Protein 2GFF (pdb70)

Nearest PDB structures (foldseek):
  2gff-assembly1_A  TM=1.006E+00  e=1.102E-17  Yersinia pestis
  2omo-assembly4_E  TM=9.645E-01  e=1.539E-11  Nitrosomonas europaea
  4hl9-assembly4_H  TM=9.334E-01  e=6.175E-08  Rhodospirillum rubrum ATCC 11170
  1x7v-assembly3_C  TM=9.187E-01  e=1.253E-07  Pseudomonas aeruginosa
  3mcs-assembly1_A  TM=9.290E-01  e=2.746E-06  Fusobacterium nucleatum subsp. nucleatum ATCC 25586

Structure (mmCIF, N/CA/C/O backbone):
data_2GFF
#
_entry.id   2GFF
#
_cel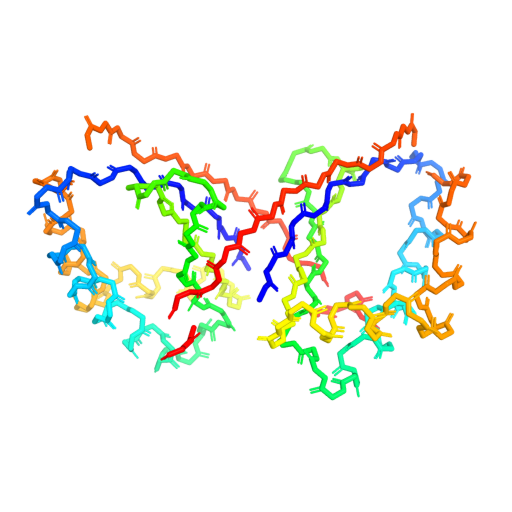l.length_a   56.174
_cell.length_b   56.174
_cell.length_c   119.397
_cell.angle_alpha   90.00
_cell.angle_beta   90.00
_cell.angle_gamma   90.00
#
_symmetry.space_group_name_H-M   'P 41 21 2'
#
loop_
_entity.id
_entity.type
_entity.pdbx_description
1 polymer 'LsrG Protein'
2 non-polymer 'CHLORIDE ION'
3 water water
#
loop_
_atom_site.group_PDB
_atom_site.id
_atom_site.type_symbol
_atom_site.label_atom_id
_atom_site.label_alt_id
_atom_site.label_comp_id
_atom_site.label_asym_id
_atom_site.label_entity_id
_atom_site.label_seq_id
_atom_site.pdbx_PDB_ins_code
_atom_site.Cartn_x
_atom_site.Cartn_y
_atom_site.Cartn_z
_atom_site.occupancy
_atom_site.B_iso_or_equiv
_atom_site.auth_seq_id
_atom_site.auth_comp_id
_atom_site.auth_asym_id
_atom_site.auth_atom_id
_atom_site.pdbx_PDB_model_num
ATOM 9 N N . HIS A 1 2 ? 26.700 -11.066 44.052 1.00 26.86 2 HIS A N 1
ATOM 10 C CA . HIS A 1 2 ? 27.443 -11.161 45.306 1.00 26.12 2 HIS A CA 1
ATOM 11 C C . HIS A 1 2 ? 28.254 -9.885 45.450 1.00 24.54 2 HIS A C 1
ATOM 12 O O . HIS A 1 2 ? 29.036 -9.560 44.559 1.00 23.73 2 HIS A O 1
ATOM 19 N N . VAL A 1 3 ? 28.100 -9.170 46.555 1.00 22.06 3 VAL A N 1
ATOM 20 C CA . VAL A 1 3 ? 28.782 -7.899 46.686 1.00 22.61 3 VAL A CA 1
ATOM 21 C C . VAL A 1 3 ? 29.610 -7.944 47.929 1.00 23.45 3 VAL A C 1
ATOM 22 O O . VAL A 1 3 ? 29.176 -8.520 48.931 1.00 22.78 3 VAL A O 1
ATOM 26 N N . THR A 1 4 ? 30.772 -7.303 47.891 1.00 22.35 4 THR A N 1
ATOM 27 C CA . THR A 1 4 ? 31.560 -7.190 49.093 1.00 24.67 4 THR A CA 1
ATOM 28 C C . THR A 1 4 ? 32.082 -5.775 49.188 1.00 24.25 4 THR A C 1
ATOM 29 O O . THR A 1 4 ? 32.333 -5.134 48.136 1.00 23.76 4 THR A O 1
ATOM 33 N N . LEU A 1 5 ? 32.196 -5.277 50.422 1.00 23.61 5 LEU A N 1
ATOM 34 C CA . LEU A 1 5 ? 32.812 -3.979 50.687 1.00 24.05 5 LEU A CA 1
ATOM 35 C C . LEU A 1 5 ? 33.970 -4.310 51.599 1.00 24.58 5 LEU A C 1
ATOM 36 O O . LEU A 1 5 ? 33.797 -4.825 52.723 1.00 25.09 5 LEU A O 1
ATOM 41 N N . VAL A 1 6 ? 35.165 -3.998 51.135 1.00 24.14 6 VAL A N 1
ATOM 42 C CA . VAL A 1 6 ? 36.343 -4.353 51.888 1.00 24.20 6 VAL A CA 1
ATOM 43 C C . VAL A 1 6 ? 37.012 -3.061 52.309 1.00 22.85 6 VAL A C 1
ATOM 44 O O . VAL A 1 6 ? 37.238 -2.175 51.475 1.00 21.89 6 VAL A O 1
ATOM 48 N N . GLU A 1 7 ? 37.282 -2.955 53.596 1.00 21.95 7 GLU A N 1
ATOM 49 C CA . GLU A 1 7 ? 37.992 -1.810 54.142 1.00 23.44 7 GLU A CA 1
ATOM 50 C C . GLU A 1 7 ? 39.460 -2.142 54.264 1.00 23.28 7 GLU A C 1
ATOM 51 O O . GLU A 1 7 ? 39.854 -3.181 54.861 1.00 22.46 7 GLU A O 1
ATOM 57 N N . ILE A 1 8 ? 40.307 -1.206 53.781 1.00 22.59 8 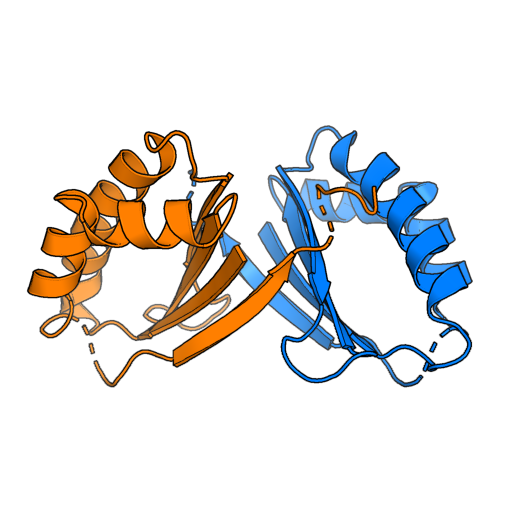ILE A N 1
ATOM 58 C CA . ILE A 1 8 ? 41.735 -1.382 53.785 1.00 23.26 8 ILE A CA 1
ATOM 59 C C . ILE A 1 8 ? 42.353 -0.132 54.407 1.00 23.89 8 ILE A C 1
ATOM 60 O O . ILE A 1 8 ? 42.011 0.973 54.035 1.00 23.77 8 ILE A O 1
ATOM 65 N N . ASN A 1 9 ? 43.202 -0.345 55.390 1.00 22.96 9 ASN A N 1
ATOM 66 C CA . ASN A 1 9 ? 43.895 0.785 56.029 1.00 24.95 9 ASN A CA 1
ATOM 67 C C . ASN A 1 9 ? 45.344 0.772 55.620 1.00 23.78 9 ASN A C 1
ATOM 68 O O . ASN A 1 9 ? 46.040 -0.239 55.801 1.00 23.30 9 ASN A O 1
ATOM 73 N N . VAL A 1 10 ? 45.819 1.905 55.079 1.00 23.21 10 VAL A N 1
ATOM 74 C CA . VAL A 1 10 ? 47.074 1.927 54.365 1.00 21.24 10 VAL A CA 1
ATOM 75 C C . VAL A 1 10 ? 48.083 2.821 55.109 1.00 21.53 10 VAL A C 1
ATOM 76 O O . VAL A 1 10 ? 47.708 3.841 55.704 1.00 22.30 10 VAL A O 1
ATOM 80 N N . LYS A 1 11 ? 49.329 2.388 55.096 1.00 21.77 11 LYS A N 1
ATOM 81 C CA . LYS A 1 11 ? 50.437 3.174 55.674 1.00 23.38 11 LYS A CA 1
ATOM 82 C C . LYS A 1 11 ? 50.546 4.514 54.967 1.00 23.30 11 LYS A C 1
ATOM 83 O O . LYS A 1 11 ? 50.564 4.554 53.731 1.00 22.55 11 LYS A O 1
ATOM 89 N N . GLU A 1 12 ? 50.630 5.619 55.730 1.00 23.67 12 GLU A N 1
ATOM 90 C CA . GLU A 1 12 ? 50.563 6.956 55.090 1.00 26.27 12 GLU A CA 1
ATOM 91 C C . GLU A 1 12 ? 51.640 7.125 54.012 1.00 25.65 12 GLU A C 1
ATOM 92 O O . GLU A 1 12 ? 51.404 7.745 52.971 1.00 27.47 12 GLU A O 1
ATOM 98 N N . ASP A 1 13 ? 52.798 6.515 54.222 1.00 24.26 13 ASP A N 1
ATOM 99 C CA . ASP A 1 13 ? 53.906 6.701 53.303 1.00 24.11 13 ASP A CA 1
ATOM 100 C C . ASP A 1 13 ? 53.910 5.757 52.130 1.00 23.27 13 ASP A C 1
ATOM 101 O O . ASP A 1 13 ? 54.817 5.820 51.305 1.00 23.65 13 ASP A O 1
ATOM 106 N N . LYS A 1 14 ? 52.833 4.973 52.013 1.00 22.60 14 LYS A N 1
ATOM 107 C CA . LYS A 1 14 ? 52.689 3.938 50.988 1.00 22.81 14 LYS A CA 1
ATOM 108 C C . LYS A 1 14 ? 51.468 4.155 50.113 1.00 21.69 14 LYS A C 1
ATOM 109 O O . LYS A 1 14 ? 51.171 3.337 49.282 1.00 22.34 14 LYS A O 1
ATOM 115 N N . VAL A 1 15 ? 50.772 5.284 50.274 1.00 21.28 15 VAL A N 1
ATOM 116 C CA . VAL A 1 15 ? 49.555 5.512 49.531 1.00 21.90 15 VAL A CA 1
ATOM 117 C C . VAL A 1 15 ? 49.803 5.462 48.028 1.00 21.55 15 VAL A C 1
ATOM 118 O O . VAL A 1 15 ? 48.991 4.914 47.295 1.00 22.44 15 VAL A O 1
ATOM 122 N N . ASP A 1 16 ? 50.873 6.078 47.552 1.00 21.81 16 ASP A N 1
ATOM 123 C CA . ASP A 1 16 ? 51.190 6.042 46.123 1.00 24.11 16 ASP A CA 1
ATOM 124 C C . ASP A 1 16 ? 51.285 4.625 45.572 1.00 24.55 16 ASP A C 1
ATOM 125 O O . ASP A 1 16 ? 50.718 4.314 44.520 1.00 24.64 16 ASP A O 1
ATOM 130 N N . GLN A 1 17 ? 51.936 3.740 46.320 1.00 24.93 17 GLN A N 1
ATOM 131 C CA . GLN A 1 17 ? 52.066 2.347 45.903 1.00 25.78 17 GLN A CA 1
ATOM 132 C C . GLN A 1 17 ? 50.728 1.609 45.961 1.00 24.73 17 GLN A C 1
ATOM 133 O O . GLN A 1 17 ? 50.417 0.781 45.087 1.00 24.01 17 GLN A O 1
ATOM 139 N N . PHE A 1 18 ? 49.924 1.933 46.978 1.00 22.12 18 PHE A N 1
ATOM 140 C CA . PHE A 1 18 ? 48.603 1.367 47.150 1.00 22.90 18 PHE A CA 1
ATOM 141 C C . PHE A 1 18 ? 47.760 1.708 45.926 1.00 23.50 18 PHE A C 1
ATOM 142 O O . PHE A 1 18 ? 47.017 0.855 45.395 1.00 23.19 18 PHE A O 1
ATOM 150 N N . ILE A 1 19 ? 47.849 2.964 45.490 1.00 24.74 19 ILE A N 1
ATOM 151 C CA . ILE A 1 19 ? 47.032 3.401 44.360 1.00 24.81 19 ILE A CA 1
ATOM 152 C C . ILE A 1 19 ? 47.447 2.651 43.075 1.00 25.99 19 ILE A C 1
ATOM 153 O O . ILE A 1 19 ? 46.568 2.154 42.315 1.00 26.19 19 ILE A O 1
ATOM 158 N N . GLU A 1 20 ? 48.749 2.517 42.876 1.00 27.60 20 GLU A N 1
ATOM 159 C CA . GLU A 1 20 ? 49.291 1.704 41.756 1.00 28.64 20 GLU A CA 1
ATOM 160 C C . GLU A 1 20 ? 48.787 0.256 41.761 1.00 28.20 20 GLU A C 1
ATOM 161 O O . GLU A 1 20 ? 48.362 -0.264 40.724 1.00 26.83 20 GLU A O 1
ATOM 167 N N . VAL A 1 21 ? 48.849 -0.385 42.927 1.00 26.94 21 VAL A N 1
ATOM 168 C CA . VAL A 1 21 ? 48.378 -1.770 43.109 1.00 27.96 21 VAL A CA 1
ATOM 169 C C . VAL A 1 21 ? 46.921 -1.875 42.770 1.00 27.32 21 VAL A C 1
ATOM 170 O O . VAL A 1 21 ? 46.520 -2.775 42.012 1.00 26.90 21 VAL A O 1
ATOM 174 N N . PHE A 1 22 ? 46.108 -0.963 43.300 1.00 25.71 22 PHE A N 1
ATOM 175 C CA . PHE A 1 22 ? 44.693 -1.052 42.995 1.00 26.16 22 PHE A CA 1
ATOM 176 C C . PHE A 1 22 ? 44.294 -0.607 41.583 1.00 26.17 22 PHE A C 1
ATOM 177 O O . PHE A 1 22 ? 43.333 -1.117 41.024 1.00 24.60 22 PHE A O 1
ATOM 185 N N . ARG A 1 23 ? 45.086 0.268 40.960 1.00 25.93 23 ARG A N 1
ATOM 186 C CA . ARG A 1 23 ? 44.867 0.545 39.532 1.00 25.70 23 ARG A CA 1
ATOM 187 C C . ARG A 1 23 ? 44.991 -0.748 38.721 1.00 25.98 23 ARG A C 1
ATOM 188 O O . ARG A 1 23 ? 44.188 -1.016 37.843 1.00 24.57 23 ARG A O 1
ATOM 196 N N . ALA A 1 24 ? 45.991 -1.569 39.050 1.00 25.40 24 ALA A N 1
ATOM 197 C CA . ALA A 1 24 ? 46.216 -2.795 38.295 1.00 24.79 24 ALA A CA 1
ATOM 198 C C . ALA A 1 24 ? 45.086 -3.793 38.613 1.00 24.78 24 ALA A C 1
ATOM 199 O O . ALA A 1 24 ? 44.567 -4.461 37.704 1.00 24.90 24 ALA A O 1
ATOM 201 N N . ASN A 1 25 ? 44.709 -3.901 39.903 1.00 23.96 25 ASN A N 1
ATOM 202 C CA . ASN A 1 25 ? 43.613 -4.788 40.254 1.00 24.10 25 ASN A CA 1
ATOM 203 C C . ASN A 1 25 ? 42.279 -4.339 39.625 1.00 23.51 25 ASN A C 1
ATOM 204 O O . ASN A 1 25 ? 41.524 -5.182 39.109 1.00 24.71 25 ASN A O 1
ATOM 209 N N . HIS A 1 26 ? 41.982 -3.056 39.692 1.00 22.99 26 HIS A N 1
ATOM 210 C CA . HIS A 1 26 ? 40.739 -2.539 39.129 1.00 23.85 26 HIS A CA 1
ATOM 211 C C . HIS A 1 26 ? 40.677 -2.847 37.638 1.00 24.62 26 HIS A C 1
ATOM 212 O O . HIS A 1 26 ? 39.663 -3.359 37.140 1.00 24.42 26 HIS A O 1
ATOM 219 N N . LEU A 1 27 ? 41.771 -2.542 36.934 1.00 25.40 27 LEU A N 1
ATOM 220 C CA . LEU A 1 27 ? 41.840 -2.756 35.471 1.00 27.40 27 LEU A CA 1
ATOM 221 C C . LEU A 1 27 ? 41.609 -4.214 35.104 1.00 26.99 27 LEU A C 1
ATOM 222 O O . LEU A 1 27 ? 40.756 -4.528 34.254 1.00 27.30 27 LEU A O 1
ATOM 227 N N . GLY A 1 28 ? 42.330 -5.116 35.776 1.00 24.64 28 GLY A N 1
ATOM 228 C CA . GLY A 1 28 ? 42.117 -6.526 35.559 1.00 25.14 28 GLY A CA 1
ATOM 229 C C . GLY A 1 28 ? 40.723 -7.016 35.887 1.00 23.44 28 GLY A C 1
ATOM 230 O O . GLY A 1 28 ? 40.159 -7.854 35.174 1.00 24.10 28 GLY A O 1
ATOM 231 N N . SER A 1 29 ? 40.186 -6.528 36.991 1.00 22.80 29 SER A N 1
ATOM 232 C CA . SER A 1 29 ? 38.900 -7.032 37.534 1.00 22.80 29 SER A CA 1
ATOM 233 C C . SER A 1 29 ? 37.689 -6.591 36.721 1.00 23.18 29 SER A C 1
ATOM 234 O O . SER A 1 29 ? 36.773 -7.410 36.500 1.00 23.01 29 SER A O 1
ATOM 237 N N . ILE A 1 30 ? 37.662 -5.341 36.298 1.00 22.73 30 ILE A N 1
ATOM 238 C CA . ILE A 1 30 ? 36.566 -4.884 35.418 1.00 25.38 30 ILE A CA 1
ATOM 239 C C . ILE A 1 30 ? 36.547 -5.611 34.072 1.00 25.44 30 ILE A C 1
ATOM 240 O O . ILE A 1 30 ? 35.490 -5.643 33.421 1.00 26.24 30 ILE A O 1
ATOM 245 N N . ARG A 1 31 ? 37.658 -6.226 33.682 1.00 25.36 31 ARG A N 1
ATOM 246 C CA . ARG A 1 31 ? 37.698 -7.046 32.445 1.00 27.64 31 ARG A CA 1
ATOM 247 C C . ARG A 1 31 ? 37.208 -8.484 32.567 1.00 27.25 31 ARG A C 1
ATOM 248 O O . ARG A 1 31 ? 37.112 -9.205 31.548 1.00 28.90 31 ARG A O 1
ATOM 256 N N . GLU A 1 32 ? 36.954 -8.933 33.794 1.00 26.11 32 GLU A N 1
ATOM 257 C CA . GLU A 1 32 ? 36.535 -10.319 34.060 1.00 25.18 32 GLU A CA 1
ATOM 258 C C . GLU A 1 32 ? 35.107 -10.523 33.633 1.00 24.01 32 GLU A C 1
ATOM 259 O O . GLU A 1 32 ? 34.254 -9.628 33.834 1.00 23.05 32 GLU A O 1
ATOM 265 N N . ALA A 1 33 ? 34.833 -11.685 33.019 1.00 24.31 33 ALA A N 1
ATOM 266 C CA . ALA A 1 33 ? 33.468 -11.993 32.586 1.00 22.94 33 ALA A CA 1
ATOM 267 C C . ALA A 1 33 ? 32.414 -11.864 33.693 1.00 23.49 33 ALA A C 1
ATOM 268 O O . ALA A 1 33 ? 31.305 -11.393 33.438 1.00 22.79 33 ALA A O 1
ATOM 270 N N . GLY A 1 34 ? 32.765 -12.278 34.905 1.00 23.20 34 GLY A N 1
ATOM 271 C CA . GLY A 1 34 ? 31.752 -12.282 35.977 1.00 24.18 34 GLY A CA 1
ATOM 272 C C . GLY A 1 34 ? 31.779 -11.048 36.861 1.00 24.10 34 GLY A C 1
ATOM 273 O O . GLY A 1 34 ? 31.092 -11.023 37.889 1.00 25.92 34 GLY A O 1
ATOM 274 N N . ASN A 1 35 ? 32.584 -10.037 36.530 1.00 22.71 35 ASN A N 1
ATOM 275 C CA . ASN A 1 35 ? 32.617 -8.843 37.350 1.00 21.26 35 ASN A CA 1
ATOM 276 C C . ASN A 1 35 ? 31.486 -7.909 36.941 1.00 22.42 35 ASN A C 1
ATOM 277 O O . ASN A 1 35 ? 31.233 -7.679 35.740 1.00 23.44 35 ASN A O 1
ATOM 282 N N . LEU A 1 36 ? 30.862 -7.290 37.935 1.00 20.73 36 LEU A N 1
ATOM 283 C CA . LEU A 1 36 ? 29.806 -6.314 37.664 1.00 23.34 36 LEU A CA 1
ATOM 284 C C . LEU A 1 36 ? 30.183 -4.913 38.137 1.00 24.10 36 LEU A C 1
ATOM 285 O O . LEU A 1 36 ? 29.787 -3.923 37.529 1.00 25.08 36 LEU A O 1
ATOM 290 N N . ARG A 1 37 ? 30.963 -4.838 39.226 1.00 24.64 37 ARG A N 1
ATOM 291 C CA . ARG A 1 37 ? 31.416 -3.559 39.793 1.00 25.32 37 ARG A CA 1
ATOM 292 C C . ARG A 1 37 ? 32.768 -3.759 40.397 1.00 22.18 37 ARG A C 1
ATOM 293 O O . ARG A 1 37 ? 33.064 -4.824 40.977 1.00 23.06 37 ARG A O 1
ATOM 301 N N . PHE A 1 38 ? 33.622 -2.733 40.292 1.00 21.77 38 PHE A N 1
ATOM 302 C CA . PHE A 1 38 ? 34.829 -2.733 41.086 1.00 22.65 38 PHE A CA 1
ATOM 303 C C . PHE A 1 38 ? 35.157 -1.277 41.376 1.00 23.59 38 PHE A C 1
ATOM 304 O O . PHE A 1 38 ? 35.893 -0.651 40.613 1.00 25.65 38 PHE A O 1
ATOM 312 N N . ASP A 1 39 ? 34.547 -0.699 42.424 1.00 20.78 39 ASP A N 1
ATOM 313 C CA . ASP A 1 39 ? 34.763 0.703 42.687 1.00 20.91 39 ASP A CA 1
ATOM 314 C C . ASP A 1 39 ? 35.767 0.857 43.810 1.00 21.17 39 ASP A C 1
ATOM 315 O O . ASP A 1 39 ? 35.676 0.166 44.800 1.00 21.94 39 ASP A O 1
ATOM 320 N N . VAL A 1 40 ? 36.680 1.807 43.637 1.00 19.81 40 VAL A N 1
ATOM 321 C CA . VAL A 1 40 ? 37.683 2.116 44.674 1.00 21.47 40 VAL A CA 1
ATOM 322 C C . VAL A 1 40 ? 37.282 3.445 45.304 1.00 20.92 40 VAL A C 1
ATOM 323 O O . VAL A 1 40 ? 37.079 4.414 44.610 1.00 21.01 40 VAL A O 1
ATOM 327 N N . LEU A 1 41 ? 37.129 3.460 46.640 1.00 20.58 41 LEU A N 1
ATOM 328 C CA . LEU A 1 41 ? 36.496 4.570 47.350 1.00 18.63 41 LEU A CA 1
ATOM 329 C C . LEU A 1 41 ? 37.458 4.995 48.451 1.00 19.53 41 LEU A C 1
ATOM 330 O O . LEU A 1 41 ? 38.267 4.150 48.943 1.00 19.57 41 LEU A O 1
ATOM 335 N N . ARG A 1 42 ? 37.330 6.234 48.904 1.00 20.21 42 ARG A N 1
ATOM 336 C CA . ARG A 1 42 ? 38.076 6.616 50.096 1.00 18.84 42 ARG A CA 1
ATOM 337 C C . ARG A 1 42 ? 37.094 6.933 51.204 1.00 19.82 42 ARG A C 1
ATOM 338 O O . ARG A 1 42 ? 35.994 7.476 50.951 1.00 21.09 42 ARG A O 1
ATOM 346 N N . ASP A 1 43 ? 37.514 6.653 52.442 1.00 19.94 43 ASP A N 1
ATOM 347 C CA . ASP A 1 43 ? 36.755 7.178 53.604 1.00 21.37 43 ASP A CA 1
ATOM 348 C C . ASP A 1 43 ? 36.576 8.712 53.484 1.00 23.53 43 ASP A C 1
ATOM 349 O O . ASP A 1 43 ? 37.483 9.432 53.011 1.00 23.38 43 ASP A O 1
ATOM 354 N N . GLU A 1 44 ? 35.420 9.215 53.876 1.00 24.69 44 GLU A N 1
ATOM 355 C CA . GLU A 1 44 ? 35.126 10.627 53.724 1.00 28.25 44 GLU A CA 1
ATOM 356 C C . GLU A 1 44 ? 36.072 11.511 54.549 1.00 28.20 44 GLU A C 1
ATOM 357 O O . GLU A 1 44 ? 36.414 12.622 54.116 1.00 27.85 44 GLU A O 1
ATOM 363 N N . HIS A 1 45 ? 36.568 10.969 55.675 1.00 27.15 45 HIS A N 1
ATOM 364 C CA . HIS A 1 45 ? 37.375 11.742 56.656 1.00 27.35 45 HIS A CA 1
ATOM 365 C C . HIS A 1 45 ? 38.760 11.194 56.996 1.00 27.75 45 HIS A C 1
ATOM 366 O O . HIS A 1 45 ? 39.669 11.958 57.345 1.00 30.32 45 HIS A O 1
ATOM 373 N N . ILE A 1 46 ? 38.973 9.910 56.817 1.00 24.81 46 ILE A N 1
ATOM 374 C CA . ILE A 1 46 ? 40.290 9.304 57.103 1.00 22.58 46 ILE A CA 1
ATOM 375 C C . ILE A 1 46 ? 41.097 9.144 55.797 1.00 22.43 46 ILE A C 1
ATOM 376 O O . ILE A 1 46 ? 40.753 8.351 54.948 1.00 21.59 46 ILE A O 1
ATOM 381 N N . PRO A 1 47 ? 42.163 9.913 55.609 1.00 22.58 47 PRO A N 1
ATOM 382 C CA . PRO A 1 47 ? 42.849 9.859 54.312 1.00 22.93 47 PRO A CA 1
ATOM 383 C C . PRO A 1 47 ? 43.500 8.527 53.942 1.00 23.20 47 PRO A C 1
ATOM 384 O O . PRO A 1 47 ? 43.723 8.262 52.734 1.00 25.85 47 PRO A O 1
ATOM 388 N N . THR A 1 48 ? 43.781 7.659 54.931 1.00 21.52 48 THR A N 1
ATOM 389 C CA . THR A 1 48 ? 44.457 6.414 54.649 1.00 21.85 48 THR A CA 1
ATOM 390 C C . THR A 1 48 ? 43.495 5.188 54.679 1.00 22.02 48 THR A C 1
ATOM 391 O O . THR A 1 48 ? 43.969 4.055 54.684 1.00 21.64 48 THR A O 1
ATOM 395 N N . ARG A 1 49 ? 42.187 5.444 54.736 1.00 21.06 49 ARG A N 1
ATOM 396 C CA . ARG A 1 49 ? 41.217 4.337 54.823 1.00 19.87 49 ARG A CA 1
ATOM 397 C C . ARG A 1 49 ? 40.476 4.260 53.517 1.00 21.16 49 ARG A C 1
ATOM 398 O O . ARG A 1 49 ? 39.813 5.228 53.113 1.00 20.13 49 ARG A O 1
ATOM 406 N N . PHE A 1 50 ? 40.601 3.115 52.840 1.00 20.98 50 PHE A N 1
ATOM 407 C CA . PHE A 1 50 ? 39.940 2.924 51.535 1.00 20.79 50 PHE A CA 1
ATOM 408 C C . PHE A 1 50 ? 38.951 1.800 51.600 1.00 21.02 50 PHE A C 1
ATOM 409 O O . PHE A 1 50 ? 39.042 0.921 52.479 1.00 21.96 50 PHE A O 1
ATOM 417 N N . TYR A 1 51 ? 37.994 1.837 50.696 1.00 20.83 51 TYR A N 1
ATOM 418 C CA . TYR A 1 51 ? 36.986 0.755 50.604 1.00 21.36 51 TYR A CA 1
ATOM 419 C C . TYR A 1 51 ? 36.874 0.342 49.149 1.00 22.22 51 TYR A C 1
ATOM 420 O O . TYR A 1 51 ? 36.892 1.204 48.260 1.00 22.67 51 TYR A O 1
ATOM 429 N N . ILE A 1 52 ? 36.826 -0.968 48.935 1.00 19.93 52 ILE A N 1
ATOM 430 C CA . ILE A 1 52 ? 36.661 -1.516 47.602 1.00 21.04 52 ILE A CA 1
ATOM 431 C C . ILE A 1 52 ? 35.265 -2.150 47.571 1.00 20.01 52 ILE A C 1
ATOM 432 O O . ILE A 1 52 ? 34.920 -2.987 48.427 1.00 20.30 52 ILE A O 1
ATOM 437 N N . TYR A 1 53 ? 34.434 -1.699 46.614 1.00 19.81 53 TYR A N 1
ATOM 438 C CA . TYR A 1 53 ? 33.089 -2.210 46.451 1.00 20.38 53 TYR A CA 1
ATOM 439 C C . TYR A 1 53 ? 33.152 -3.111 45.233 1.00 22.37 53 TYR A C 1
ATOM 440 O O . TYR A 1 53 ? 33.401 -2.614 44.127 1.00 21.38 53 TYR A O 1
ATOM 449 N N . GLU A 1 54 ? 33.027 -4.425 45.445 1.00 22.13 54 GLU A N 1
ATOM 450 C CA . GLU A 1 54 ? 33.204 -5.337 44.324 1.00 23.19 54 GLU A CA 1
ATOM 451 C C . GLU A 1 54 ? 31.915 -6.111 44.199 1.00 22.85 54 GLU A C 1
ATOM 452 O O . GLU A 1 54 ? 31.285 -6.447 45.211 1.00 24.85 54 GLU A O 1
ATOM 458 N N . ALA A 1 55 ? 31.468 -6.344 42.974 1.00 21.49 55 ALA A N 1
ATOM 459 C CA . ALA A 1 55 ? 30.247 -7.161 42.804 1.00 19.88 55 ALA A CA 1
ATOM 460 C C . ALA A 1 55 ? 30.501 -8.105 41.669 1.00 21.86 55 ALA A C 1
ATOM 461 O O . ALA A 1 55 ? 31.125 -7.688 40.682 1.00 20.75 55 ALA A O 1
ATOM 463 N N . TYR A 1 56 ? 30.013 -9.334 41.807 1.00 20.29 56 TYR A N 1
ATOM 464 C CA . TYR A 1 56 ? 30.221 -10.385 40.809 1.00 21.62 56 TYR A CA 1
ATOM 465 C C . TYR A 1 56 ? 28.873 -11.047 40.632 1.00 22.81 56 TYR A C 1
ATOM 466 O O . TYR A 1 56 ? 27.969 -10.881 41.450 1.00 25.72 56 TYR A O 1
ATOM 475 N N . THR A 1 57 ? 28.714 -11.708 39.498 1.00 25.89 57 THR A N 1
ATOM 476 C CA . THR A 1 57 ? 27.422 -12.303 39.159 1.00 27.22 57 THR A CA 1
ATOM 477 C C . THR A 1 57 ? 26.927 -13.264 40.220 1.00 27.23 57 THR A C 1
ATOM 478 O O . THR A 1 57 ? 25.746 -13.329 40.473 1.00 26.48 57 THR A O 1
ATOM 482 N N . ASP A 1 58 ? 27.854 -14.001 40.822 1.00 26.77 58 ASP A N 1
ATOM 483 C CA . ASP A 1 58 ? 27.531 -15.055 41.752 1.00 30.97 58 ASP A CA 1
ATOM 484 C C . ASP A 1 58 ? 28.820 -15.447 42.487 1.00 31.88 58 ASP A C 1
ATOM 485 O O . ASP A 1 58 ? 29.883 -14.886 42.210 1.00 31.62 58 ASP A O 1
ATOM 490 N N . GLU A 1 59 ? 28.728 -16.384 43.428 1.00 33.94 59 GLU A N 1
ATOM 491 C CA . GLU A 1 59 ? 29.918 -16.820 44.175 1.00 35.69 59 GLU A CA 1
ATOM 492 C C . GLU A 1 59 ? 30.925 -17.609 43.317 1.00 34.68 59 GLU A C 1
ATOM 493 O O . GLU A 1 59 ? 32.129 -17.649 43.626 1.00 36.26 59 GLU A O 1
ATOM 499 N N . ALA A 1 60 ? 30.450 -18.241 42.250 1.00 33.07 60 ALA A N 1
ATOM 500 C CA . ALA A 1 60 ? 31.351 -18.906 41.331 1.00 31.25 60 ALA A CA 1
ATOM 501 C C . ALA A 1 60 ? 32.280 -17.844 40.702 1.00 30.68 60 ALA A C 1
ATOM 502 O O . ALA A 1 60 ? 33.446 -18.107 40.525 1.00 29.80 60 ALA A O 1
ATOM 504 N N . ALA A 1 61 ? 31.754 -16.659 40.376 1.00 29.16 61 ALA A N 1
ATOM 505 C CA . ALA A 1 61 ? 32.608 -15.615 39.742 1.00 28.46 61 ALA A CA 1
ATOM 506 C C . ALA A 1 61 ? 33.585 -15.017 40.747 1.00 28.85 61 ALA A C 1
ATOM 507 O O . ALA A 1 61 ? 34.644 -14.500 40.393 1.00 28.32 61 ALA A O 1
ATOM 509 N N . VAL A 1 62 ? 33.222 -15.050 42.026 1.00 28.89 62 VAL A N 1
ATOM 510 C CA . VAL A 1 62 ? 34.089 -14.541 43.059 1.00 28.82 62 VAL A CA 1
ATOM 511 C C . VAL A 1 62 ? 35.291 -15.473 43.149 1.00 29.23 62 VAL A C 1
ATOM 512 O O . VAL A 1 62 ? 36.446 -15.034 43.222 1.00 29.71 62 VAL A O 1
ATOM 516 N N . ALA A 1 63 ? 35.005 -16.762 43.117 1.00 29.48 63 ALA A N 1
ATOM 517 C CA . ALA A 1 63 ? 36.035 -17.809 43.184 1.00 29.33 63 ALA A CA 1
ATOM 518 C C . ALA A 1 63 ? 36.951 -17.672 41.981 1.00 29.12 63 ALA A C 1
ATOM 519 O O . ALA A 1 63 ? 38.151 -17.786 42.116 1.00 28.15 63 ALA A O 1
ATOM 521 N N . ILE A 1 64 ? 36.367 -17.417 40.801 1.00 27.21 64 ILE A N 1
ATOM 522 C CA . ILE A 1 64 ? 37.175 -17.195 39.619 1.00 25.95 64 ILE A CA 1
ATOM 523 C C . ILE A 1 64 ? 38.093 -15.964 39.774 1.00 25.31 64 ILE A C 1
ATOM 524 O O . ILE A 1 64 ? 39.268 -15.987 39.408 1.00 25.72 64 ILE A O 1
ATOM 529 N N . HIS A 1 65 ? 37.538 -14.883 40.302 1.00 25.83 65 HIS A N 1
ATOM 530 C CA . HIS A 1 65 ? 38.293 -13.665 40.554 1.00 25.00 65 HIS A CA 1
ATOM 531 C C . HIS A 1 65 ? 39.524 -13.983 41.406 1.00 26.22 65 HIS A C 1
ATOM 532 O O . HIS A 1 65 ? 40.606 -13.448 41.187 1.00 25.50 65 HIS A O 1
ATOM 539 N N . LYS A 1 66 ? 39.334 -14.819 42.418 1.00 26.10 66 LYS A N 1
ATOM 540 C CA . LYS A 1 66 ? 40.404 -15.101 43.368 1.00 28.32 66 LYS A CA 1
ATOM 541 C C . LYS A 1 66 ? 41.456 -16.027 42.798 1.00 27.25 66 LYS A C 1
ATOM 542 O O . LYS A 1 66 ? 42.475 -16.289 43.470 1.00 29.69 66 LYS A O 1
ATOM 548 N N . THR A 1 67 ? 41.250 -16.471 41.559 1.00 28.53 67 THR A N 1
ATOM 549 C CA . THR A 1 67 ? 42.278 -17.280 40.823 1.00 27.34 67 THR A CA 1
ATOM 550 C C . THR A 1 67 ? 43.097 -16.455 39.859 1.00 26.70 67 THR A C 1
ATOM 551 O O . THR A 1 67 ? 44.029 -16.954 39.261 1.00 25.29 67 THR A O 1
ATOM 555 N N . THR A 1 68 ? 42.664 -15.228 39.598 1.00 25.19 68 THR A N 1
ATOM 556 C CA . THR A 1 68 ? 43.259 -14.479 38.522 1.00 25.22 68 THR A CA 1
ATOM 557 C C . THR A 1 68 ? 44.626 -13.945 38.897 1.00 25.61 68 THR A C 1
ATOM 558 O O . THR A 1 68 ? 44.904 -13.645 40.066 1.00 24.76 68 THR A O 1
ATOM 562 N N . PRO A 1 69 ? 45.519 -13.854 37.902 1.00 25.15 69 PRO A N 1
ATOM 563 C CA . PRO A 1 69 ? 46.861 -13.346 38.195 1.00 26.06 69 PRO A CA 1
ATOM 564 C C . PRO A 1 69 ? 46.835 -11.952 38.823 1.00 26.61 69 PRO A C 1
ATOM 565 O O . PRO A 1 69 ? 47.613 -11.678 39.749 1.00 27.70 69 PRO A O 1
ATOM 569 N N . HIS A 1 70 ? 45.948 -11.068 38.352 1.00 27.31 70 HIS A N 1
ATOM 570 C CA . HIS A 1 70 ? 45.919 -9.710 38.921 1.00 25.72 70 HIS A CA 1
ATOM 571 C C . HIS A 1 70 ? 45.465 -9.714 40.378 1.00 24.06 70 HIS A C 1
ATOM 572 O O . HIS A 1 70 ? 45.957 -8.939 41.182 1.00 24.39 70 HIS A O 1
ATOM 579 N N . TYR A 1 71 ? 44.524 -10.542 40.736 1.00 23.64 71 TYR A N 1
ATOM 580 C CA . TYR A 1 71 ? 44.094 -10.565 42.139 1.00 24.86 71 TYR A CA 1
ATOM 581 C C . TYR A 1 71 ? 45.210 -11.118 43.017 1.00 25.20 71 TYR A C 1
ATOM 582 O O . TYR A 1 71 ? 45.521 -10.613 44.086 1.00 25.10 71 TYR A O 1
ATOM 591 N N . LEU A 1 72 ? 45.834 -12.189 42.543 1.00 24.90 72 LEU A N 1
ATOM 592 C CA . LEU A 1 72 ? 46.862 -12.842 43.372 1.00 26.10 72 LEU A CA 1
ATOM 593 C C . LEU A 1 72 ? 48.064 -11.929 43.561 1.00 26.63 72 LEU A C 1
ATOM 594 O O . LEU A 1 72 ? 48.691 -11.899 44.638 1.00 28.04 72 LEU A O 1
ATOM 599 N N . GLN A 1 73 ? 48.403 -11.165 42.530 1.00 27.38 73 GLN A N 1
ATOM 600 C CA . GLN A 1 73 ? 49.517 -10.226 42.635 1.00 29.33 73 GLN A CA 1
ATOM 601 C C . GLN A 1 73 ? 49.181 -9.079 43.584 1.00 28.82 73 GLN A C 1
ATOM 602 O O . GLN A 1 73 ? 50.038 -8.564 44.322 1.00 29.47 73 GLN A O 1
ATOM 608 N N . CYS A 1 74 ? 47.935 -8.638 43.527 1.00 29.13 74 CYS A N 1
ATOM 609 C CA . CYS A 1 74 ? 47.492 -7.561 44.413 1.00 27.56 74 CYS A CA 1
ATOM 610 C C . CYS A 1 74 ? 47.610 -8.038 45.866 1.00 28.30 74 CYS A C 1
ATOM 611 O O . CYS A 1 74 ? 48.169 -7.345 46.712 1.00 28.02 74 CYS A O 1
ATOM 614 N N . VAL A 1 75 ? 47.114 -9.232 46.152 1.00 27.73 75 VAL A N 1
ATOM 615 C CA . VAL A 1 75 ? 47.141 -9.718 47.535 1.00 29.14 75 VAL A CA 1
ATOM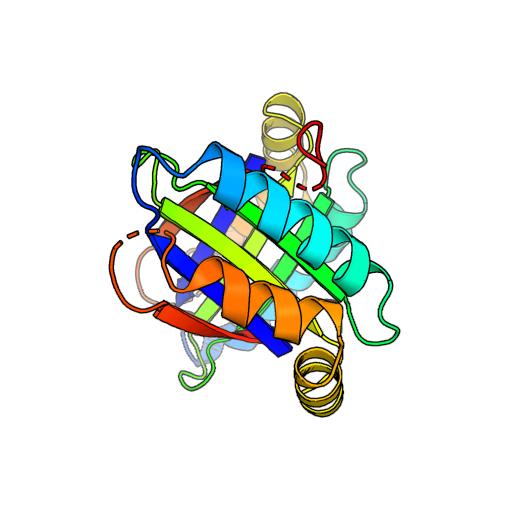 616 C C . VAL A 1 75 ? 48.585 -9.709 48.074 1.00 29.34 75 VAL A C 1
ATOM 617 O O . VAL A 1 75 ? 48.852 -9.253 49.199 1.00 28.81 75 VAL A O 1
ATOM 621 N N . GLU A 1 76 ? 49.523 -10.176 47.243 1.00 29.26 76 GLU A N 1
ATOM 622 C CA . GLU A 1 76 ? 50.938 -10.176 47.587 1.00 30.17 76 GLU A CA 1
ATOM 623 C C . GLU A 1 76 ? 51.499 -8.785 47.855 1.00 29.85 76 GLU A C 1
ATOM 624 O O . GLU A 1 76 ? 52.185 -8.579 48.861 1.00 29.07 76 GLU A O 1
ATOM 630 N N . GLN A 1 77 ? 51.238 -7.850 46.936 1.00 28.74 77 GLN A N 1
ATOM 631 C CA . GLN A 1 77 ? 51.859 -6.533 46.986 1.00 30.28 77 GLN A CA 1
ATOM 632 C C . GLN A 1 77 ? 51.193 -5.656 48.052 1.00 29.23 77 GLN A C 1
ATOM 633 O O . GLN A 1 77 ? 51.847 -4.781 48.599 1.00 29.64 77 GLN A O 1
ATOM 639 N N . LEU A 1 78 ? 49.935 -5.954 48.385 1.00 29.30 78 LEU A N 1
ATOM 640 C CA . LEU A 1 78 ? 49.169 -5.133 49.336 1.00 29.70 78 LEU A CA 1
ATOM 641 C C . LEU A 1 78 ? 49.616 -5.406 50.756 1.00 30.19 78 LEU A C 1
ATOM 642 O O . LEU A 1 78 ? 49.651 -4.497 51.574 1.00 29.30 78 LEU A O 1
ATOM 647 N N . ALA A 1 79 ? 49.928 -6.663 51.048 1.00 31.02 79 ALA A N 1
ATOM 648 C CA . ALA A 1 79 ? 50.218 -7.058 52.444 1.00 31.12 79 ALA A CA 1
ATOM 649 C C . ALA A 1 79 ? 51.081 -6.082 53.257 1.00 31.71 79 ALA A C 1
ATOM 650 O O . ALA A 1 79 ? 50.654 -5.676 54.361 1.00 32.72 79 ALA A O 1
ATOM 652 N N . PRO A 1 80 ? 52.290 -5.726 52.762 1.00 31.96 80 PRO A N 1
ATOM 653 C CA . PRO A 1 80 ? 53.138 -4.811 53.520 1.00 31.63 80 PRO A CA 1
ATOM 654 C C . PRO A 1 80 ? 52.716 -3.358 53.545 1.00 31.01 80 PRO A C 1
ATOM 655 O O . PRO A 1 80 ? 53.331 -2.563 54.257 1.00 31.84 80 PRO A O 1
ATOM 659 N N . LEU A 1 81 ? 51.732 -2.994 52.730 1.00 28.22 81 LEU A N 1
ATOM 660 C CA . LEU A 1 81 ? 51.311 -1.617 52.621 1.00 26.09 81 LEU A CA 1
ATOM 661 C C . LEU A 1 81 ? 50.297 -1.273 53.667 1.00 25.92 81 LEU A C 1
ATOM 662 O O . LEU A 1 81 ? 49.973 -0.081 53.872 1.00 27.17 81 LEU A O 1
ATOM 675 N N . THR A 1 83 ? 48.186 -1.322 57.469 1.00 26.15 83 THR A N 1
ATOM 676 C CA . THR A 1 83 ? 48.476 -1.165 58.886 1.00 27.13 83 THR A CA 1
ATOM 677 C C . THR A 1 83 ? 47.772 -2.239 59.744 1.00 28.50 83 THR A C 1
ATOM 678 O O . THR A 1 83 ? 47.959 -2.284 60.976 1.00 30.09 83 THR A O 1
ATOM 682 N N . GLY A 1 84 ? 46.987 -3.124 59.121 1.00 28.45 84 GLY A N 1
ATOM 683 C CA . GLY A 1 84 ? 46.188 -4.094 59.883 1.00 29.79 84 GLY A CA 1
ATOM 684 C C . GLY A 1 84 ? 45.443 -4.936 58.871 1.00 30.79 84 GLY A C 1
ATOM 685 O O . GLY A 1 84 ? 45.427 -4.597 57.681 1.00 30.52 84 GLY A O 1
ATOM 686 N N . PRO A 1 85 ? 44.747 -5.985 59.343 1.00 30.94 85 PRO A N 1
ATOM 687 C CA . PRO A 1 85 ? 44.018 -6.844 58.411 1.00 30.51 85 PRO A CA 1
ATOM 688 C C . PRO A 1 85 ? 42.865 -6.112 57.733 1.00 29.43 85 PRO A C 1
ATOM 689 O O . PRO A 1 85 ? 42.271 -5.188 58.324 1.00 28.08 85 PRO A O 1
ATOM 693 N N . ARG A 1 86 ? 42.535 -6.564 56.522 1.00 30.27 86 ARG A N 1
ATOM 694 C CA . ARG A 1 86 ? 41.311 -6.101 55.830 1.00 31.70 86 ARG A CA 1
ATOM 695 C C . ARG A 1 86 ? 40.031 -6.472 56.607 1.00 31.48 86 ARG A C 1
ATOM 696 O O . ARG A 1 86 ? 40.008 -7.461 57.379 1.00 30.96 86 ARG A O 1
ATOM 704 N N . LYS A 1 87 ? 39.005 -5.627 56.496 1.00 29.55 87 LYS A N 1
ATOM 705 C CA . LYS A 1 87 ? 37.702 -5.951 57.057 1.00 30.03 87 LYS A CA 1
ATOM 706 C C . LYS A 1 87 ? 36.748 -6.103 55.879 1.00 30.32 87 LYS A C 1
ATOM 707 O O . LYS A 1 87 ? 36.808 -5.321 54.942 1.00 30.47 87 LYS A O 1
ATOM 713 N N . LYS A 1 88 ? 35.863 -7.095 55.912 1.00 29.60 88 LYS A N 1
ATOM 714 C CA . LYS A 1 88 ? 35.049 -7.350 54.734 1.00 30.89 88 LYS A CA 1
ATOM 715 C C . LYS A 1 88 ? 33.633 -7.488 55.195 1.00 29.11 88 LYS A C 1
ATOM 716 O O . LYS A 1 88 ? 33.386 -8.163 56.203 1.00 29.83 88 LYS A O 1
ATOM 722 N N . THR A 1 89 ? 32.704 -6.848 54.483 1.00 26.81 89 THR A N 1
ATOM 723 C CA . THR A 1 89 ? 31.303 -7.029 54.728 1.00 26.57 89 THR A CA 1
ATOM 724 C C . THR A 1 89 ? 30.737 -7.623 53.440 1.00 25.72 89 THR A C 1
ATOM 725 O O . THR A 1 89 ? 31.023 -7.124 52.367 1.00 24.82 89 THR A O 1
ATOM 729 N N . VAL A 1 90 ? 29.879 -8.630 53.563 1.00 24.69 90 VAL A N 1
ATOM 730 C CA . VAL A 1 90 ? 29.264 -9.226 52.381 1.00 25.62 90 VAL A CA 1
ATOM 731 C C . VAL A 1 90 ? 27.804 -8.824 52.318 1.00 25.16 90 VAL A C 1
ATOM 732 O O . VAL A 1 90 ? 27.149 -8.671 53.357 1.00 24.24 90 VAL A O 1
ATOM 736 N N . PHE A 1 91 ? 27.305 -8.599 51.101 1.00 23.97 91 PHE A N 1
ATOM 737 C CA . PHE A 1 91 ? 25.907 -8.238 50.868 1.00 25.30 91 PHE A CA 1
ATOM 738 C C . PHE A 1 91 ? 25.409 -9.093 49.694 1.00 25.55 91 PHE A C 1
ATOM 739 O O . PHE A 1 91 ? 26.226 -9.601 48.882 1.00 26.23 91 PHE A O 1
ATOM 747 N N . ILE A 1 92 ? 24.097 -9.224 49.587 1.00 25.59 92 ILE A N 1
ATOM 748 C CA . ILE A 1 92 ? 23.489 -9.951 48.462 1.00 25.27 92 ILE A CA 1
ATOM 749 C C . ILE A 1 92 ? 22.769 -8.926 47.635 1.00 23.29 92 ILE A C 1
ATOM 750 O O . ILE A 1 92 ? 22.059 -8.101 48.166 1.00 23.39 92 ILE A O 1
ATOM 755 N N . GLY A 1 93 ? 22.983 -8.935 46.319 1.00 24.05 93 GLY A N 1
ATOM 756 C CA . GLY A 1 93 ? 22.319 -7.964 45.452 1.00 24.70 93 GLY A CA 1
ATOM 757 C C . GLY A 1 93 ? 20.882 -8.320 45.122 1.00 26.53 93 GLY A C 1
ATOM 758 O O . GLY A 1 93 ? 20.581 -9.488 44.883 1.00 28.45 93 GLY A O 1
ATOM 759 N N . LEU A 1 94 ? 20.003 -7.316 45.116 1.00 25.29 94 LEU A N 1
ATOM 760 C CA . LEU A 1 94 ? 18.597 -7.457 44.764 1.00 27.73 94 LEU A CA 1
ATOM 761 C C . LEU A 1 94 ? 18.287 -6.756 43.450 1.00 28.86 94 LEU A C 1
ATOM 762 O O . LEU A 1 94 ? 17.486 -7.248 42.634 1.00 29.11 94 LEU A O 1
ATOM 775 N N . PRO A 1 96 ? 20.501 -4.280 40.519 1.00 31.62 96 PRO A N 1
ATOM 776 C CA . PRO A 1 96 ? 19.844 -4.995 39.407 1.00 33.67 96 PRO A CA 1
ATOM 777 C C . PRO A 1 96 ? 19.726 -6.486 39.660 1.00 35.58 96 PRO A C 1
ATOM 778 O O . PRO A 1 96 ? 20.533 -7.080 40.380 1.00 36.83 96 PRO A O 1
ATOM 782 N N . GLY A 1 97 ? 18.678 -7.076 39.101 1.00 37.37 97 GLY A N 1
ATOM 783 C CA . GLY A 1 97 ? 18.367 -8.501 39.273 1.00 38.94 97 GLY A CA 1
ATOM 784 C C . GLY A 1 97 ? 16.892 -8.667 38.937 1.00 39.64 97 GLY A C 1
ATOM 785 O O . GLY A 1 97 ? 16.270 -7.759 38.342 1.00 40.59 97 GLY A O 1
ATOM 794 N N . HIS B 1 2 ? 30.278 10.895 43.492 1.00 29.73 2 HIS B N 1
ATOM 795 C CA . HIS B 1 2 ? 29.703 11.130 44.810 1.00 28.22 2 HIS B CA 1
ATOM 796 C C . HIS B 1 2 ? 28.994 9.820 45.201 1.00 25.48 2 HIS B C 1
ATOM 797 O O . HIS B 1 2 ? 28.087 9.394 44.494 1.00 26.35 2 HIS B O 1
ATOM 804 N N . VAL B 1 3 ? 29.448 9.149 46.257 1.00 22.81 3 VAL B N 1
ATOM 805 C CA . VAL B 1 3 ? 28.960 7.786 46.562 1.00 22.67 3 VAL B CA 1
ATOM 806 C C . VAL B 1 3 ? 28.355 7.741 47.952 1.00 21.49 3 VAL B C 1
ATOM 807 O O . VAL B 1 3 ? 28.890 8.327 48.884 1.00 21.43 3 VAL B O 1
ATOM 811 N N . THR B 1 4 ? 27.267 7.000 48.116 1.00 21.78 4 THR B N 1
ATOM 812 C CA . THR B 1 4 ? 26.676 6.873 49.472 1.00 22.57 4 THR B CA 1
ATOM 813 C C . THR B 1 4 ? 26.189 5.454 49.630 1.00 22.31 4 THR B C 1
ATOM 814 O O . THR B 1 4 ? 25.875 4.778 48.619 1.00 21.68 4 THR B O 1
ATOM 818 N N . LEU B 1 5 ? 26.182 4.990 50.879 1.00 21.30 5 LEU B N 1
ATOM 819 C CA . LEU B 1 5 ? 25.616 3.701 51.248 1.00 22.10 5 LEU B CA 1
ATOM 820 C C . LEU B 1 5 ? 24.659 3.991 52.399 1.00 23.69 5 LEU B C 1
ATOM 821 O O . LEU B 1 5 ? 25.065 4.556 53.441 1.00 23.84 5 LEU B O 1
ATOM 826 N N . VAL B 1 6 ? 23.411 3.565 52.227 1.00 23.31 6 VAL B N 1
ATOM 827 C CA . VAL B 1 6 ? 22.365 3.822 53.236 1.00 24.61 6 VAL B CA 1
ATOM 828 C C . VAL B 1 6 ? 21.819 2.506 53.732 1.00 24.74 6 VAL B C 1
ATOM 829 O O . VAL B 1 6 ? 21.516 1.624 52.929 1.00 26.12 6 VAL B O 1
ATOM 833 N N . GLU B 1 7 ? 21.742 2.342 55.064 1.00 24.70 7 GLU B N 1
ATOM 834 C CA . GLU B 1 7 ? 21.236 1.131 55.655 1.00 25.91 7 GLU B CA 1
ATOM 835 C C . GLU B 1 7 ? 19.822 1.438 56.131 1.00 26.15 7 GLU B C 1
ATOM 836 O O . GLU B 1 7 ? 19.594 2.471 56.783 1.00 25.82 7 GLU B O 1
ATOM 842 N N . ILE B 1 8 ? 18.885 0.557 55.762 1.00 26.21 8 ILE B N 1
ATOM 843 C CA . ILE B 1 8 ? 17.481 0.687 56.112 1.00 27.91 8 ILE B CA 1
ATOM 844 C C . ILE B 1 8 ? 16.970 -0.606 56.714 1.00 27.54 8 ILE B C 1
ATOM 845 O O . ILE B 1 8 ? 17.056 -1.667 56.078 1.00 27.43 8 ILE B O 1
ATOM 850 N N . ASN B 1 9 ? 16.402 -0.509 57.919 1.00 27.29 9 ASN B N 1
ATOM 851 C CA . ASN B 1 9 ? 15.686 -1.636 58.531 1.00 27.02 9 ASN B CA 1
ATOM 852 C C . ASN B 1 9 ? 14.195 -1.478 58.352 1.00 26.27 9 ASN B C 1
ATOM 853 O O . ASN B 1 9 ? 13.614 -0.447 58.761 1.00 28.39 9 ASN B O 1
ATOM 858 N N . VAL B 1 10 ? 13.588 -2.485 57.741 1.00 25.65 10 VAL B N 1
ATOM 859 C CA . VAL B 1 10 ? 12.212 -2.401 57.264 1.00 25.89 10 VAL B CA 1
ATOM 860 C C . VAL B 1 10 ? 11.330 -3.247 58.177 1.00 25.89 10 VAL B C 1
ATOM 861 O O . VAL B 1 10 ? 11.723 -4.314 58.528 1.00 24.70 10 VAL B O 1
ATOM 865 N N . LYS B 1 11 ? 10.157 -2.735 58.576 1.00 26.79 11 LYS B N 1
ATOM 866 C CA . LYS B 1 11 ? 9.178 -3.563 59.300 1.00 28.67 11 LYS B CA 1
ATOM 867 C C . LYS B 1 11 ? 8.833 -4.796 58.511 1.00 29.61 11 LYS B C 1
ATOM 868 O O . LYS B 1 11 ? 8.555 -4.709 57.323 1.00 28.82 11 LYS B O 1
ATOM 874 N N . GLU B 1 12 ? 8.796 -5.949 59.186 1.00 30.08 12 GLU B N 1
ATOM 875 C CA . GLU B 1 12 ? 8.539 -7.235 58.558 1.00 33.33 12 GLU B CA 1
ATOM 876 C C . GLU B 1 12 ? 7.382 -7.230 57.572 1.00 32.75 12 GLU B C 1
ATOM 877 O O . GLU B 1 12 ? 7.509 -7.746 56.469 1.00 34.32 12 GLU B O 1
ATOM 883 N N . ASP B 1 13 ? 6.264 -6.617 57.956 1.00 32.60 13 ASP B N 1
ATOM 884 C CA . ASP B 1 13 ? 5.108 -6.671 57.083 1.00 31.92 13 ASP B CA 1
ATOM 885 C C . ASP B 1 13 ? 5.098 -5.568 56.042 1.00 31.46 13 ASP B C 1
ATOM 886 O O . ASP B 1 13 ? 4.122 -5.439 55.285 1.00 31.38 13 ASP B O 1
ATOM 891 N N . LYS B 1 14 ? 6.161 -4.764 56.007 1.00 29.80 14 LYS B N 1
ATOM 892 C CA . LYS B 1 14 ? 6.267 -3.661 55.047 1.00 27.93 14 LYS B CA 1
ATOM 893 C C . LYS B 1 14 ? 7.339 -3.947 53.985 1.00 27.68 14 LYS B C 1
ATOM 894 O O . LYS B 1 14 ? 7.555 -3.123 53.118 1.00 27.19 14 LYS B O 1
ATOM 900 N N . VAL B 1 15 ? 8.010 -5.100 54.036 1.00 25.98 15 VAL B N 1
ATOM 901 C CA . VAL B 1 15 ? 9.051 -5.386 53.030 1.00 26.79 15 VAL B CA 1
ATOM 902 C C . VAL B 1 15 ? 8.528 -5.282 51.579 1.00 27.51 15 VAL B C 1
ATOM 903 O O . VAL B 1 15 ? 9.184 -4.697 50.707 1.00 26.68 15 VAL B O 1
ATOM 907 N N . ASP B 1 16 ? 7.368 -5.847 51.297 1.00 26.59 16 ASP B N 1
ATOM 908 C CA . ASP B 1 16 ? 6.802 -5.687 49.934 1.00 28.82 16 ASP B CA 1
ATOM 909 C C . ASP B 1 16 ? 6.629 -4.225 49.496 1.00 28.68 16 ASP B C 1
ATOM 910 O O . ASP B 1 16 ? 6.895 -3.900 48.335 1.00 28.70 16 ASP B O 1
ATOM 915 N N . GLN B 1 17 ? 6.178 -3.351 50.396 1.00 27.97 17 GLN B N 1
ATOM 916 C CA . GLN B 1 17 ? 6.005 -1.948 50.067 1.00 28.79 17 GLN B CA 1
ATOM 917 C C . GLN B 1 17 ? 7.388 -1.325 49.845 1.00 28.40 17 GLN B C 1
ATOM 918 O O . GLN B 1 17 ? 7.571 -0.498 48.924 1.00 28.12 17 GLN B O 1
ATOM 924 N N . PHE B 1 18 ? 8.358 -1.700 50.688 1.00 27.62 18 PHE B N 1
ATOM 925 C CA . PHE B 1 18 ? 9.762 -1.251 50.487 1.00 27.17 18 PHE B CA 1
ATOM 926 C C .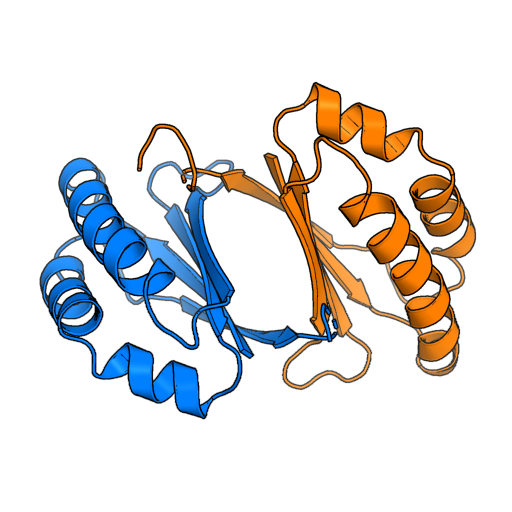 PHE B 1 18 ? 10.266 -1.657 49.092 1.00 26.78 18 PHE B C 1
ATOM 927 O O . PHE B 1 18 ? 10.864 -0.839 48.379 1.00 24.97 18 PHE B O 1
ATOM 935 N N . ILE B 1 19 ? 10.025 -2.896 48.668 1.00 25.47 19 ILE B N 1
ATOM 936 C CA . ILE B 1 19 ? 10.470 -3.292 47.335 1.00 25.96 19 ILE B CA 1
ATOM 937 C C . ILE B 1 19 ? 9.768 -2.437 46.242 1.00 26.19 19 ILE B C 1
ATOM 938 O O . ILE B 1 19 ? 10.426 -1.974 45.270 1.00 24.42 19 ILE B O 1
ATOM 943 N N . GLU B 1 20 ? 8.473 -2.179 46.433 1.0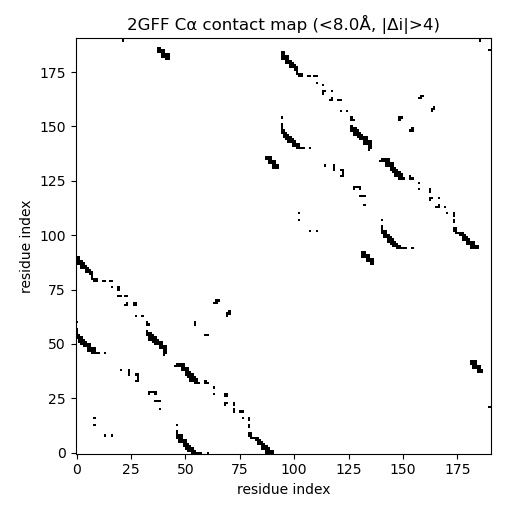0 27.24 20 GLU B N 1
ATOM 944 C CA . GLU B 1 20 ? 7.706 -1.433 45.395 1.00 29.29 20 GLU B CA 1
ATOM 945 C C . GLU B 1 20 ? 8.320 -0.030 45.269 1.00 27.85 20 GLU B C 1
ATOM 946 O O . GLU B 1 20 ? 8.570 0.474 44.152 1.00 26.54 20 GLU B O 1
ATOM 952 N N . VAL B 1 21 ? 8.572 0.586 46.420 1.00 26.48 21 VAL B N 1
ATOM 953 C CA . VAL B 1 21 ? 9.160 1.946 46.481 1.00 27.31 21 VAL B CA 1
ATOM 954 C C . VAL B 1 21 ? 10.570 2.022 45.890 1.00 26.31 21 VAL B C 1
ATOM 955 O O . VAL B 1 21 ? 10.901 2.907 45.076 1.00 24.61 21 VAL B O 1
ATOM 959 N N . PHE B 1 22 ? 11.412 1.077 46.262 1.00 23.80 22 PHE B N 1
ATOM 960 C CA . PHE B 1 22 ? 12.755 1.021 45.683 1.00 24.03 22 PHE B CA 1
ATOM 961 C C . PHE B 1 22 ? 12.866 0.561 44.269 1.00 24.43 22 PHE B C 1
ATOM 962 O O . PHE B 1 22 ? 13.766 1.011 43.527 1.00 23.91 22 PHE B O 1
ATOM 970 N N . ARG B 1 23 ? 11.934 -0.281 43.827 1.00 22.43 23 ARG B N 1
ATOM 971 C CA . ARG B 1 23 ? 11.912 -0.606 42.423 1.00 23.74 23 ARG B CA 1
ATOM 972 C C . ARG B 1 23 ? 11.679 0.654 41.573 1.00 23.48 23 ARG B C 1
ATOM 973 O O . ARG B 1 23 ? 12.361 0.867 40.576 1.00 23.75 23 ARG B O 1
ATOM 981 N N . ALA B 1 24 ? 10.714 1.495 41.983 1.00 23.56 24 ALA B N 1
ATOM 982 C CA . ALA B 1 24 ? 10.431 2.719 41.228 1.00 24.26 24 ALA B CA 1
ATOM 983 C C . ALA B 1 24 ? 11.591 3.707 41.336 1.00 24.23 24 ALA B C 1
ATOM 984 O O . ALA B 1 24 ? 11.971 4.362 40.329 1.00 22.87 24 ALA B O 1
ATOM 986 N N . ASN B 1 25 ? 12.187 3.808 42.523 1.00 23.58 25 ASN B N 1
ATOM 987 C CA . ASN B 1 25 ? 13.386 4.672 42.675 1.00 23.15 25 ASN B CA 1
ATOM 988 C C . ASN B 1 25 ? 14.548 4.157 41.837 1.00 23.39 25 ASN B C 1
ATOM 989 O O . ASN B 1 25 ? 15.239 4.943 41.118 1.00 22.81 25 ASN B O 1
ATOM 994 N N . HIS B 1 26 ? 14.794 2.847 41.905 1.00 22.80 26 HIS B N 1
ATOM 995 C CA . HIS B 1 26 ? 15.851 2.265 41.058 1.00 22.30 26 HIS B CA 1
ATOM 996 C C . HIS B 1 26 ? 15.613 2.544 39.567 1.00 24.46 26 HIS B C 1
ATOM 997 O O . HIS B 1 26 ? 16.495 3.049 38.871 1.00 23.63 26 HIS B O 1
ATOM 1004 N N . LEU B 1 27 ? 14.434 2.208 39.087 1.00 24.54 27 LEU B N 1
ATOM 1005 C CA . LEU B 1 27 ? 14.112 2.432 37.660 1.00 28.21 27 LEU B CA 1
ATOM 1006 C C . LEU B 1 27 ? 14.322 3.891 37.200 1.00 27.75 27 LEU B C 1
ATOM 1007 O O . LEU B 1 27 ? 14.938 4.143 36.144 1.00 27.33 27 LEU B O 1
ATOM 1012 N N . GLY B 1 28 ? 13.783 4.841 37.956 1.00 26.08 28 GLY B N 1
ATOM 1013 C CA . GLY B 1 28 ? 13.934 6.231 37.601 1.00 25.93 28 GLY B CA 1
ATOM 1014 C C . GLY B 1 28 ? 15.360 6.702 37.722 1.00 25.00 28 GLY B C 1
ATOM 1015 O O . GLY B 1 28 ? 15.827 7.483 36.884 1.00 24.86 28 GLY B O 1
ATOM 1016 N N . SER B 1 29 ? 16.081 6.257 38.767 1.00 23.99 29 SER B N 1
ATOM 1017 C CA . SER B 1 29 ? 17.437 6.717 38.980 1.00 23.41 29 SER B CA 1
ATOM 1018 C C . SER B 1 29 ? 18.408 6.239 37.913 1.00 23.99 29 SER B C 1
ATOM 1019 O O . SER B 1 29 ? 19.265 7.029 37.466 1.00 23.71 29 SER B O 1
ATOM 1022 N N . ILE B 1 30 ? 18.263 4.994 37.464 1.00 23.66 30 ILE B N 1
ATOM 1023 C CA . ILE B 1 30 ? 19.161 4.508 36.401 1.00 25.03 30 ILE B CA 1
ATOM 1024 C C . ILE B 1 30 ? 18.855 5.171 35.043 1.00 24.61 30 ILE B C 1
ATOM 1025 O O . ILE B 1 30 ? 19.631 5.015 34.081 1.00 25.75 30 ILE B O 1
ATOM 1030 N N . ARG B 1 31 ? 17.739 5.865 34.990 1.00 23.65 31 ARG B N 1
ATOM 1031 C CA . ARG B 1 31 ? 17.380 6.692 33.824 1.00 24.97 31 ARG B CA 1
ATOM 1032 C C . ARG B 1 31 ? 17.800 8.170 33.949 1.00 24.68 31 ARG B C 1
ATOM 1033 O O . ARG B 1 31 ? 17.516 8.984 33.067 1.00 26.60 31 ARG B O 1
ATOM 1041 N N . GLU B 1 32 ? 18.454 8.512 35.051 1.00 24.12 32 GLU B N 1
ATOM 1042 C CA . GLU B 1 32 ? 19.096 9.814 35.236 1.00 23.58 32 GLU B CA 1
ATOM 1043 C C . GLU B 1 32 ? 20.460 9.822 34.553 1.00 24.12 32 GLU B C 1
ATOM 1044 O O . GLU B 1 32 ? 21.322 8.977 34.830 1.00 22.94 32 GLU B O 1
ATOM 1050 N N . ALA B 1 33 ? 20.665 10.802 33.663 1.00 24.46 33 ALA B N 1
ATOM 1051 C CA . ALA B 1 33 ? 21.943 10.910 32.977 1.00 25.62 33 ALA B CA 1
ATOM 1052 C C . ALA B 1 33 ? 23.169 10.962 33.929 1.00 25.52 33 ALA B C 1
ATOM 1053 O O . ALA B 1 33 ? 24.243 10.428 33.606 1.00 25.78 33 ALA B O 1
ATOM 1055 N N . GLY B 1 34 ? 22.978 11.586 35.091 1.00 24.57 34 GLY B N 1
ATOM 1056 C CA . GLY B 1 34 ? 24.033 11.729 36.086 1.00 23.93 34 GLY B CA 1
ATOM 1057 C C . GLY B 1 34 ? 24.177 10.598 37.094 1.00 22.77 34 GLY B C 1
ATOM 1058 O O . GLY B 1 34 ? 25.045 10.629 37.953 1.00 23.33 34 GLY B O 1
ATOM 1059 N N . ASN B 1 35 ? 23.323 9.607 37.010 1.00 21.26 35 ASN B N 1
ATOM 1060 C CA . ASN B 1 35 ? 23.473 8.490 37.922 1.00 21.01 35 ASN B CA 1
ATOM 1061 C C . ASN B 1 35 ? 24.499 7.514 37.376 1.00 21.41 35 ASN B C 1
ATOM 1062 O O . ASN B 1 35 ? 24.497 7.161 36.173 1.00 23.63 35 ASN B O 1
ATOM 1067 N N . LEU B 1 36 ? 25.286 6.971 38.285 1.00 21.13 36 LEU B N 1
ATOM 1068 C CA . LEU B 1 36 ? 26.308 5.974 37.913 1.00 22.16 36 LEU B CA 1
ATOM 1069 C C . LEU B 1 36 ? 26.073 4.626 38.528 1.00 23.47 36 LEU B C 1
ATOM 1070 O O . LEU B 1 36 ? 26.436 3.599 37.932 1.00 23.10 36 LEU B O 1
ATOM 1075 N N . ARG B 1 37 ? 25.516 4.616 39.737 1.00 21.89 37 ARG B N 1
ATOM 1076 C CA . ARG B 1 37 ? 25.055 3.358 40.368 1.00 22.67 37 ARG B CA 1
ATOM 1077 C C . ARG B 1 37 ? 23.820 3.574 41.179 1.00 21.08 37 ARG B C 1
ATOM 1078 O O . ARG B 1 37 ? 23.636 4.620 41.772 1.00 21.87 37 ARG B O 1
ATOM 1086 N N . PHE B 1 38 ? 22.950 2.571 41.172 1.00 21.82 38 PHE B N 1
ATOM 1087 C CA . PHE B 1 38 ? 21.872 2.530 42.100 1.00 21.95 38 PHE B CA 1
ATOM 1088 C C . PHE B 1 38 ? 21.640 1.042 42.354 1.00 23.55 38 PHE B C 1
ATOM 1089 O O . PHE B 1 38 ? 20.901 0.379 41.626 1.00 24.76 38 PHE B O 1
ATOM 1097 N N . ASP B 1 39 ? 22.371 0.495 43.306 1.00 22.30 39 ASP B N 1
ATOM 1098 C CA . ASP B 1 39 ? 22.259 -0.925 43.648 1.00 21.77 39 ASP B CA 1
ATOM 1099 C C . ASP B 1 39 ? 21.490 -1.086 44.952 1.00 21.97 39 ASP B C 1
ATOM 1100 O O . ASP B 1 39 ? 21.783 -0.425 45.939 1.00 22.17 39 ASP B O 1
ATOM 1105 N N . VAL B 1 40 ? 20.535 -2.017 44.964 1.00 21.52 40 VAL B N 1
ATOM 1106 C CA . VAL B 1 40 ? 19.733 -2.225 46.142 1.00 22.28 40 VAL B CA 1
ATOM 1107 C C . VAL B 1 40 ? 20.232 -3.587 46.616 1.00 21.64 40 VAL B C 1
ATOM 1108 O O . VAL B 1 40 ? 20.245 -4.565 45.866 1.00 21.78 40 VAL B O 1
ATOM 1112 N N . LEU B 1 41 ? 20.692 -3.602 47.852 1.00 21.55 41 LEU B N 1
ATOM 1113 C CA . LEU B 1 41 ? 21.421 -4.764 48.439 1.00 21.24 41 LEU B CA 1
ATOM 1114 C C . LEU B 1 41 ? 20.624 -5.206 49.656 1.00 22.34 41 LEU B C 1
ATOM 1115 O O . LEU B 1 41 ? 19.786 -4.471 50.200 1.00 21.22 41 LEU B O 1
ATOM 1120 N N . ARG B 1 42 ? 20.929 -6.404 50.100 1.00 21.56 42 ARG B N 1
ATOM 1121 C CA . ARG B 1 42 ? 20.308 -6.899 51.313 1.00 21.01 42 ARG B CA 1
ATOM 1122 C C . ARG B 1 42 ? 21.362 -7.586 52.163 1.00 22.28 42 ARG B C 1
ATOM 1123 O O . ARG B 1 42 ? 22.333 -8.198 51.643 1.00 22.56 42 ARG B O 1
ATOM 1131 N N . ASP B 1 43 ? 21.106 -7.555 53.467 1.00 23.06 43 ASP B N 1
ATOM 1132 C CA . ASP B 1 43 ? 22.024 -8.186 54.447 1.00 25.23 43 ASP B CA 1
ATOM 1133 C C . ASP B 1 43 ? 22.174 -9.686 54.228 1.00 25.94 43 ASP B C 1
ATOM 1134 O O . ASP B 1 43 ? 21.220 -10.416 53.875 1.00 23.77 43 ASP B O 1
ATOM 1139 N N . GLU B 1 44 ? 23.389 -10.153 54.503 1.00 28.40 44 GLU B N 1
ATOM 1140 C CA . GLU B 1 44 ? 23.724 -11.532 54.307 1.00 31.09 44 GLU B CA 1
ATOM 1141 C C . GLU B 1 44 ? 22.787 -12.418 55.151 1.00 30.66 44 GLU B C 1
ATOM 1142 O O . GLU B 1 44 ? 22.316 -13.467 54.709 1.00 32.03 44 GLU B O 1
ATOM 1148 N N . HIS B 1 45 ? 22.474 -11.958 56.354 1.00 30.47 45 HIS B N 1
ATOM 1149 C CA . HIS B 1 45 ? 21.701 -12.777 57.302 1.00 30.85 45 HIS B CA 1
ATOM 1150 C C . HIS B 1 45 ? 20.375 -12.209 57.762 1.00 30.80 45 HIS B C 1
ATOM 1151 O O . HIS B 1 45 ? 19.430 -12.992 57.995 1.00 33.24 45 HIS B O 1
ATOM 1158 N N . ILE B 1 46 ? 20.305 -10.901 57.952 1.00 27.87 46 ILE B N 1
ATOM 1159 C CA . ILE B 1 46 ? 19.104 -10.276 58.549 1.00 26.79 46 ILE B CA 1
ATOM 1160 C C . ILE B 1 46 ? 18.050 -10.023 57.485 1.00 27.40 46 ILE B C 1
ATOM 1161 O O . ILE B 1 46 ? 18.281 -9.210 56.596 1.00 24.72 46 ILE B O 1
ATOM 1166 N N . PRO B 1 47 ? 16.909 -10.720 57.560 1.00 26.48 47 PRO B N 1
ATOM 1167 C CA . PRO B 1 47 ? 15.965 -10.668 56.452 1.00 26.19 47 PRO B CA 1
ATOM 1168 C C . PRO B 1 47 ? 15.418 -9.271 56.170 1.00 25.26 47 PRO B C 1
ATOM 1169 O O . PRO B 1 47 ? 15.102 -9.026 55.010 1.00 26.63 47 PRO B O 1
ATOM 1173 N N . THR B 1 48 ? 15.335 -8.372 57.166 1.00 23.60 48 THR B N 1
ATOM 1174 C CA . THR B 1 48 ? 14.670 -7.061 56.963 1.00 23.25 48 THR B CA 1
ATOM 1175 C C . THR B 1 48 ? 15.655 -5.896 56.902 1.00 23.45 48 THR B C 1
ATOM 1176 O O . THR B 1 48 ? 15.254 -4.739 56.874 1.00 21.90 48 THR B O 1
ATOM 1180 N N . ARG B 1 49 ? 16.948 -6.221 56.781 1.00 22.22 49 ARG B N 1
ATOM 1181 C CA . ARG B 1 49 ? 17.945 -5.147 56.674 1.00 22.49 49 ARG B CA 1
ATOM 1182 C C . ARG B 1 49 ? 18.454 -4.992 55.248 1.00 22.13 49 ARG B C 1
ATOM 1183 O O . ARG B 1 49 ? 19.027 -5.944 54.677 1.00 22.64 49 ARG B O 1
ATOM 1191 N N . PHE B 1 50 ? 18.251 -3.799 54.684 1.00 23.09 50 PHE B N 1
ATOM 1192 C CA . PHE B 1 50 ? 18.662 -3.492 53.303 1.00 21.32 50 PHE B CA 1
ATOM 1193 C C . PHE B 1 50 ? 19.688 -2.375 53.221 1.00 21.95 50 PHE B C 1
ATOM 1194 O O . PHE B 1 50 ? 19.866 -1.606 54.149 1.00 23.16 50 PHE B O 1
ATOM 1202 N N . TYR B 1 51 ? 20.389 -2.291 52.082 1.00 22.61 51 TYR B N 1
ATOM 1203 C CA . TYR B 1 51 ? 21.366 -1.227 51.861 1.00 21.97 51 TYR B CA 1
ATOM 1204 C C . TYR B 1 51 ? 21.175 -0.690 50.462 1.00 22.69 51 TYR B C 1
ATOM 1205 O O . TYR B 1 51 ? 20.860 -1.467 49.528 1.00 24.42 51 TYR B O 1
ATOM 1214 N N . ILE B 1 52 ? 21.393 0.616 50.288 1.00 20.02 52 ILE B N 1
ATOM 1215 C CA . ILE B 1 52 ? 21.273 1.184 48.958 1.00 19.76 52 ILE B CA 1
ATOM 1216 C C . ILE B 1 52 ? 22.599 1.860 48.668 1.00 19.28 52 ILE B C 1
ATOM 1217 O O . ILE B 1 52 ? 23.053 2.681 49.459 1.00 18.97 52 ILE B O 1
ATOM 1222 N N . TYR B 1 53 ? 23.217 1.467 47.556 1.00 20.00 53 TYR B N 1
ATOM 1223 C CA . TYR B 1 53 ? 24.520 1.992 47.177 1.00 20.31 53 TYR B CA 1
ATOM 1224 C C . TYR B 1 53 ? 24.265 2.897 45.991 1.00 21.22 53 TYR B C 1
ATOM 1225 O O . TYR B 1 53 ? 23.720 2.427 44.963 1.00 20.72 53 TYR B O 1
ATOM 1234 N N . GLU B 1 54 ? 24.575 4.205 46.130 1.00 21.20 54 GLU B N 1
ATOM 1235 C CA . GLU B 1 54 ? 24.177 5.140 45.050 1.00 23.10 54 GLU B CA 1
ATOM 1236 C C . GLU B 1 54 ? 25.394 5.959 44.700 1.00 22.10 54 GLU B C 1
ATOM 1237 O O . GLU B 1 54 ? 26.149 6.315 45.603 1.00 21.75 54 GLU B O 1
ATOM 1243 N N . ALA B 1 55 ? 25.568 6.261 43.410 1.00 21.07 55 ALA B N 1
ATOM 1244 C CA . ALA B 1 55 ? 26.717 7.065 42.997 1.00 19.89 55 ALA B CA 1
ATOM 1245 C C . ALA B 1 55 ? 26.230 8.001 41.919 1.00 21.13 55 ALA B C 1
ATOM 1246 O O . ALA B 1 55 ? 25.373 7.605 41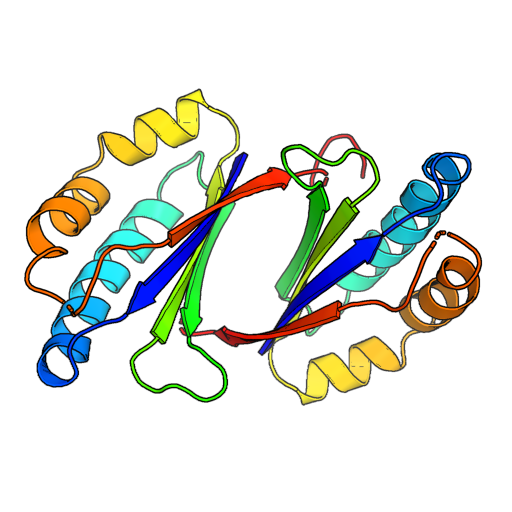.063 1.00 21.49 55 ALA B O 1
ATOM 1248 N N . TYR B 1 56 ? 26.825 9.194 41.919 1.00 20.00 56 TYR B N 1
ATOM 1249 C CA . TYR B 1 56 ? 26.414 10.239 40.970 1.00 19.86 56 TYR B CA 1
ATOM 1250 C C . TYR B 1 56 ? 27.690 10.925 40.475 1.00 20.85 56 TYR B C 1
ATOM 1251 O O . TYR B 1 56 ? 28.692 10.965 41.169 1.00 23.52 56 TYR B O 1
ATOM 1260 N N . THR B 1 57 ? 27.603 11.493 39.285 1.00 23.79 57 THR B N 1
ATOM 1261 C CA . THR B 1 57 ? 28.799 12.112 38.666 1.00 26.44 57 THR B CA 1
ATOM 1262 C C . THR B 1 57 ? 29.354 13.267 39.479 1.00 26.97 57 THR B C 1
ATOM 1263 O O . THR B 1 57 ? 30.555 13.456 39.526 1.00 28.11 57 THR B O 1
ATOM 1267 N N . ASP B 1 58 ? 28.482 14.047 40.100 1.00 27.54 58 ASP B N 1
ATOM 1268 C CA . ASP B 1 58 ? 28.919 15.191 40.892 1.00 28.70 58 ASP B CA 1
ATOM 1269 C C . ASP B 1 58 ? 27.809 15.694 41.774 1.00 27.27 58 ASP B C 1
ATOM 1270 O O . ASP B 1 58 ? 26.738 15.121 41.801 1.00 27.43 58 ASP B O 1
ATOM 1275 N N . GLU B 1 59 ? 28.057 16.769 42.507 1.00 28.91 59 GLU B N 1
ATOM 1276 C CA . GLU B 1 59 ? 27.068 17.263 43.476 1.00 29.63 59 GLU B CA 1
ATOM 1277 C C . GLU B 1 59 ? 25.808 17.817 42.786 1.00 27.39 59 GLU B C 1
ATOM 1278 O O . GLU B 1 59 ? 24.713 17.713 43.323 1.00 26.88 59 GLU B O 1
ATOM 1284 N N . ALA B 1 60 ? 25.963 18.354 41.579 1.00 24.79 60 ALA B N 1
ATOM 1285 C CA . ALA B 1 60 ? 24.788 18.853 40.827 1.00 23.99 60 ALA B CA 1
ATOM 1286 C C . ALA B 1 60 ? 23.875 17.655 40.505 1.00 22.96 60 ALA B C 1
ATOM 1287 O O . ALA B 1 60 ? 22.667 17.755 40.570 1.00 22.98 60 ALA B O 1
ATOM 1289 N N . ALA B 1 61 ? 24.486 16.518 40.141 1.00 15.00 61 ALA B N 1
ATOM 1290 C CA . ALA B 1 61 ? 23.692 15.306 39.793 1.00 15.00 61 ALA B CA 1
ATOM 1291 C C . ALA B 1 61 ? 22.973 14.756 41.020 1.00 15.00 61 ALA B C 1
ATOM 1292 O O . ALA B 1 61 ? 21.830 14.272 40.897 1.00 22.92 61 ALA B O 1
ATOM 1294 N N . VAL B 1 62 ? 23.597 14.779 42.186 1.00 24.40 62 VAL B N 1
ATOM 1295 C CA . VAL B 1 62 ? 22.925 14.385 43.458 1.00 24.22 62 VAL B CA 1
ATOM 1296 C C . VAL B 1 62 ? 21.697 15.257 43.687 1.00 25.47 62 VAL B C 1
ATOM 1297 O O . VAL B 1 62 ? 20.581 14.767 43.978 1.00 25.12 62 VAL B O 1
ATOM 1301 N N . ALA B 1 63 ? 21.886 16.562 43.500 1.00 24.72 63 ALA B N 1
ATOM 1302 C CA . ALA B 1 63 ? 20.815 17.534 43.702 1.00 24.31 63 ALA B CA 1
ATOM 1303 C C . ALA B 1 63 ? 19.674 17.300 42.727 1.00 23.28 63 ALA B C 1
ATOM 1304 O O . ALA B 1 63 ? 18.519 17.279 43.124 1.00 24.27 63 ALA B O 1
ATOM 1306 N N . ILE B 1 64 ? 19.988 17.054 41.444 1.00 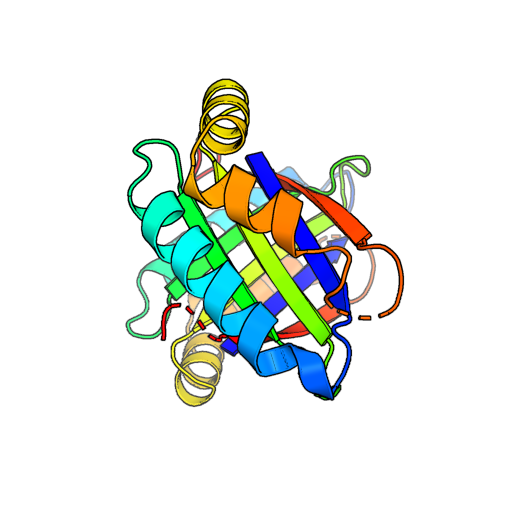21.73 64 ILE B N 1
ATOM 1307 C CA . ILE B 1 64 ? 18.962 16.699 40.489 1.00 22.16 64 ILE B CA 1
ATOM 1308 C C . ILE B 1 64 ? 18.146 15.485 40.940 1.00 21.58 64 ILE B C 1
ATOM 1309 O O . ILE B 1 64 ? 16.945 15.516 40.910 1.00 22.56 64 ILE B O 1
ATOM 1314 N N . HIS B 1 65 ? 18.840 14.438 41.381 1.00 20.80 65 HIS B N 1
ATOM 1315 C CA . HIS B 1 65 ? 18.201 13.220 41.833 1.00 20.93 65 HIS B CA 1
ATOM 1316 C C . HIS B 1 65 ? 17.110 13.575 42.877 1.00 20.72 65 HIS B C 1
ATOM 1317 O O . HIS B 1 65 ? 16.052 12.962 42.911 1.00 20.10 65 HIS B O 1
ATOM 1324 N N . LYS B 1 66 ? 17.455 14.476 43.780 1.00 22.18 66 LYS B N 1
ATOM 1325 C CA . LYS B 1 66 ? 16.586 14.822 44.917 1.00 22.16 66 LYS B CA 1
ATOM 1326 C C . LYS B 1 66 ? 15.408 15.722 44.520 1.00 23.50 66 LYS B C 1
ATOM 1327 O O . LYS B 1 66 ? 14.570 16.053 45.372 1.00 25.76 66 LYS B O 1
ATOM 1333 N N . THR B 1 67 ? 15.329 16.074 43.236 1.00 22.80 67 THR B N 1
ATOM 1334 C CA . THR B 1 67 ? 14.158 16.784 42.695 1.00 23.80 67 THR B CA 1
ATOM 1335 C C . THR B 1 67 ? 13.241 15.901 41.859 1.00 23.64 67 THR B C 1
ATOM 1336 O O . THR B 1 67 ? 12.242 16.372 41.304 1.00 24.84 67 THR B O 1
ATOM 1340 N N . THR B 1 68 ? 13.566 14.621 41.731 1.00 23.12 68 THR B N 1
ATOM 1341 C CA . THR B 1 68 ? 12.828 13.769 40.796 1.00 23.45 68 THR B CA 1
ATOM 1342 C C . THR B 1 68 ? 11.580 13.192 41.457 1.00 26.52 68 THR B C 1
ATOM 1343 O O . THR B 1 68 ? 11.578 12.989 42.671 1.00 26.28 68 THR B O 1
ATOM 1347 N N . PRO B 1 69 ? 10.521 12.888 40.667 1.00 28.20 69 PRO B N 1
ATOM 1348 C CA . PRO B 1 69 ? 9.321 12.217 41.244 1.00 28.72 69 PRO B CA 1
ATOM 1349 C C . PRO B 1 69 ? 9.597 10.889 41.905 1.00 29.85 69 PRO B C 1
ATOM 1350 O O . PRO B 1 69 ? 9.035 10.621 42.993 1.00 31.01 69 PRO B O 1
ATOM 1354 N N . HIS B 1 70 ? 10.483 10.069 41.316 1.00 28.36 70 HIS B N 1
ATOM 1355 C CA . HIS B 1 70 ? 10.817 8.782 41.919 1.00 28.71 70 HIS B CA 1
ATOM 1356 C C . HIS B 1 70 ? 11.510 8.887 43.287 1.00 29.73 70 HIS B C 1
ATOM 1357 O O . HIS B 1 70 ? 11.226 8.108 44.205 1.00 31.26 70 HIS B O 1
ATOM 1364 N N . TYR B 1 71 ? 12.382 9.868 43.466 1.00 28.15 71 TYR B N 1
ATOM 1365 C CA . TYR B 1 71 ? 12.972 10.053 44.760 1.00 28.67 71 TYR B CA 1
ATOM 1366 C C . TYR B 1 71 ? 11.898 10.521 45.748 1.00 29.61 71 TYR B C 1
ATOM 1367 O O . TYR B 1 71 ? 11.780 9.996 46.873 1.00 30.33 71 TYR B O 1
ATOM 1376 N N . LEU B 1 72 ? 11.135 11.515 45.322 1.00 28.71 72 LEU B N 1
ATOM 1377 C CA . LEU B 1 72 ? 10.187 12.163 46.241 1.00 30.06 72 LEU B CA 1
ATOM 1378 C C . LEU B 1 72 ? 9.092 11.183 46.700 1.00 31.03 72 LEU B C 1
ATOM 1379 O O . LEU B 1 72 ? 8.689 11.228 47.871 1.00 31.00 72 LEU B O 1
ATOM 1384 N N . GLN B 1 73 ? 8.632 10.305 45.811 1.00 32.44 73 GLN B N 1
ATOM 1385 C CA . GLN B 1 73 ? 7.728 9.217 46.226 1.00 34.70 73 GLN B CA 1
ATOM 1386 C C . GLN B 1 73 ? 8.397 8.304 47.262 1.00 35.68 73 GLN B C 1
ATOM 1387 O O . GLN B 1 73 ? 7.736 7.793 48.190 1.00 35.96 73 GLN B O 1
ATOM 1393 N N . CYS B 1 74 ? 9.700 8.094 47.119 1.00 35.56 74 CYS B N 1
ATOM 1394 C CA . CYS B 1 74 ? 10.404 7.213 48.029 1.00 37.06 74 CYS B CA 1
ATOM 1395 C C . CYS B 1 74 ? 10.401 7.877 49.395 1.00 38.35 74 CYS B C 1
ATOM 1396 O O . CYS B 1 74 ? 9.956 7.288 50.383 1.00 39.41 74 CYS B O 1
ATOM 1399 N N . VAL B 1 75 ? 10.796 9.146 49.421 1.00 39.10 75 VAL B N 1
ATOM 1400 C CA . VAL B 1 75 ? 10.841 9.938 50.662 1.00 40.64 75 VAL B CA 1
ATOM 1401 C C . VAL B 1 75 ? 9.488 9.959 51.376 1.00 40.46 75 VAL B C 1
ATOM 1402 O O . VAL B 1 75 ? 9.432 9.685 52.586 1.00 41.21 75 VAL B O 1
ATOM 1406 N N . GLU B 1 76 ? 8.415 10.277 50.654 1.00 39.93 76 GLU B N 1
ATOM 1407 C CA . GLU B 1 76 ? 7.073 10.301 51.257 1.00 40.78 76 GLU B CA 1
ATOM 1408 C C . GLU B 1 76 ? 6.831 8.949 51.948 1.00 39.94 76 GLU B C 1
ATOM 1409 O O . GLU B 1 76 ? 6.632 8.854 53.201 1.00 41.37 76 GLU B O 1
ATOM 1415 N N . GLN B 1 77 ? 6.947 7.893 51.160 1.00 35.99 77 GLN B N 1
ATOM 1416 C CA . GLN B 1 77 ? 6.448 6.597 51.559 1.00 35.45 77 GLN B CA 1
ATOM 1417 C C . GLN B 1 77 ? 7.313 5.850 52.566 1.00 34.42 77 GLN B C 1
ATOM 1418 O O . GLN B 1 77 ? 6.890 4.838 53.120 1.00 32.30 77 GLN B O 1
ATOM 1424 N N . LEU B 1 78 ? 8.495 6.388 52.835 1.00 34.99 78 LEU B N 1
ATOM 1425 C CA . LEU B 1 78 ? 9.501 5.646 53.573 1.00 37.37 78 LEU B CA 1
ATOM 1426 C C . LEU B 1 78 ? 9.307 5.563 55.086 1.00 37.92 78 LEU B C 1
ATOM 1427 O O . LEU B 1 78 ? 9.660 4.547 55.689 1.00 37.37 78 LEU B O 1
ATOM 1432 N N . ALA B 1 79 ? 8.800 6.614 55.729 1.00 39.06 79 ALA B N 1
ATOM 1433 C CA . ALA B 1 79 ? 8.647 6.509 57.212 1.00 40.00 79 ALA B CA 1
ATOM 1434 C C . ALA B 1 79 ? 7.751 5.358 57.705 1.00 40.25 79 ALA B C 1
ATOM 1435 O O . ALA B 1 79 ? 8.205 4.525 58.479 1.00 40.70 79 ALA B O 1
ATOM 1437 N N . PRO B 1 80 ? 6.516 5.226 57.200 1.00 40.25 80 PRO B N 1
ATOM 1438 C CA . PRO B 1 80 ? 5.747 4.031 57.648 1.00 39.57 80 PRO B CA 1
ATOM 1439 C C . PRO B 1 80 ? 6.425 2.652 57.464 1.00 38.66 80 PRO B C 1
ATOM 1440 O O . PRO B 1 80 ? 5.954 1.622 57.996 1.00 37.99 80 PRO B O 1
ATOM 1444 N N . LEU B 1 81 ? 7.506 2.610 56.698 1.00 37.24 81 LEU B N 1
ATOM 1445 C CA . LEU B 1 81 ? 8.103 1.349 56.385 1.00 35.05 81 LEU B CA 1
ATOM 1446 C C . LEU B 1 81 ? 9.188 0.892 57.402 1.00 34.80 81 LEU B C 1
ATOM 1447 O O . LEU B 1 81 ? 9.489 -0.270 57.436 1.00 32.97 81 LEU B O 1
ATOM 1460 N N . THR B 1 83 ? 11.833 0.589 60.940 1.00 37.47 83 THR B N 1
ATOM 1461 C CA . THR B 1 83 ? 11.697 0.365 62.365 1.00 38.79 83 THR B CA 1
ATOM 1462 C C . THR B 1 83 ? 12.364 1.478 63.161 1.00 40.52 83 THR B C 1
ATOM 1463 O O . THR B 1 83 ? 11.945 1.809 64.286 1.00 41.94 83 THR B O 1
ATOM 1467 N N . GLY B 1 84 ? 13.380 2.079 62.572 1.00 40.42 84 GLY B N 1
ATOM 1468 C CA . GLY B 1 84 ? 14.122 3.146 63.235 1.00 41.46 84 GLY B CA 1
ATOM 1469 C C . GLY B 1 84 ? 14.720 3.972 62.119 1.00 41.59 84 GLY B C 1
ATOM 1470 O O . GLY B 1 84 ? 14.396 3.736 60.947 1.00 41.35 84 GLY B O 1
ATOM 1471 N N . PRO B 1 85 ? 15.599 4.934 62.454 1.00 41.67 85 PRO B N 1
ATOM 1472 C CA . PRO B 1 85 ? 16.048 5.813 61.386 1.00 41.11 85 PRO B CA 1
ATOM 1473 C C . PRO B 1 85 ? 17.137 5.128 60.531 1.00 40.48 85 PRO B C 1
ATOM 1474 O O . PRO B 1 85 ? 17.812 4.183 60.974 1.00 39.80 85 PRO B O 1
ATOM 1478 N N . ARG B 1 86 ? 17.277 5.609 59.305 1.00 40.15 86 ARG B N 1
ATOM 1479 C CA . ARG B 1 86 ? 18.241 5.088 58.352 1.00 39.59 86 ARG B CA 1
ATOM 1480 C C . ARG B 1 86 ? 19.630 5.512 58.828 1.00 38.97 86 ARG B C 1
ATOM 1481 O O . ARG B 1 86 ? 19.751 6.433 59.634 1.00 38.28 86 ARG B O 1
ATOM 1489 N N . LYS B 1 87 ? 20.665 4.817 58.373 1.00 37.47 87 LYS B N 1
ATOM 1490 C CA . LYS B 1 87 ? 22.037 5.218 58.629 1.00 36.40 87 LYS B CA 1
ATOM 1491 C C . LYS B 1 87 ? 22.664 5.477 57.260 1.00 35.27 87 LYS B C 1
ATOM 1492 O O . LYS B 1 87 ? 22.538 4.642 56.369 1.00 34.67 87 LYS B O 1
ATOM 1498 N N . LYS B 1 88 ? 23.359 6.590 57.106 1.00 32.00 88 LYS B N 1
ATOM 1499 C CA . LYS B 1 88 ? 23.970 6.937 55.816 1.00 31.20 88 LYS B CA 1
ATOM 1500 C C . LYS B 1 88 ? 25.483 7.090 55.953 1.00 30.44 88 LYS B C 1
ATOM 1501 O O . LYS B 1 88 ? 25.955 7.682 56.935 1.00 30.47 88 LYS B O 1
ATOM 1507 N N . THR B 1 89 ? 26.234 6.527 54.995 1.00 28.34 89 THR B N 1
ATOM 1508 C CA . THR B 1 89 ? 27.677 6.704 54.928 1.00 28.03 89 THR B CA 1
ATOM 1509 C C . THR B 1 89 ? 28.008 7.364 53.601 1.00 27.21 89 THR B C 1
ATOM 1510 O O . THR B 1 89 ? 27.486 6.944 52.588 1.00 28.66 89 THR B O 1
ATOM 1514 N N . VAL B 1 90 ? 28.813 8.431 53.603 1.00 25.73 90 VAL B N 1
ATOM 1515 C CA . VAL B 1 90 ? 29.296 9.005 52.328 1.00 26.54 90 VAL B CA 1
ATOM 1516 C C . VAL B 1 90 ? 30.741 8.535 52.063 1.00 25.17 90 VAL B C 1
ATOM 1517 O O . VAL B 1 90 ? 31.553 8.484 52.998 1.00 26.30 90 VAL B O 1
ATOM 1521 N N . PHE B 1 91 ? 31.068 8.241 50.797 1.00 24.32 91 PHE B N 1
ATOM 1522 C CA . PHE B 1 91 ? 32.404 7.811 50.377 1.00 23.58 91 PHE B CA 1
ATOM 1523 C C . PHE B 1 91 ? 32.879 8.690 49.241 1.00 24.31 91 PHE B C 1
ATOM 1524 O O . PHE B 1 91 ? 32.079 9.231 48.490 1.00 24.83 91 PHE B O 1
ATOM 1532 N N . ILE B 1 92 ? 34.182 8.824 49.128 1.00 23.23 92 ILE B N 1
ATOM 1533 C CA . ILE B 1 92 ? 34.801 9.538 48.028 1.00 23.26 92 ILE B CA 1
ATOM 1534 C C . ILE B 1 92 ? 35.074 8.541 46.924 1.00 22.95 92 ILE B C 1
ATOM 1535 O O . ILE B 1 92 ? 35.797 7.563 47.137 1.00 22.95 92 ILE B O 1
ATOM 1540 N N . GLY B 1 93 ? 34.484 8.746 45.742 1.00 24.09 93 GLY B N 1
ATOM 1541 C CA . GLY B 1 93 ? 34.724 7.798 44.633 1.00 24.43 93 GLY B CA 1
ATOM 1542 C C . GLY B 1 93 ? 36.008 8.083 43.884 1.00 24.87 93 GLY B C 1
ATOM 1543 O O . GLY B 1 93 ? 36.142 9.171 43.303 1.00 26.99 93 GLY B O 1
ATOM 1544 N N . LEU B 1 94 ? 36.932 7.111 43.841 1.00 22.10 94 LEU B N 1
ATOM 1545 C CA . LEU B 1 94 ? 38.256 7.327 43.215 1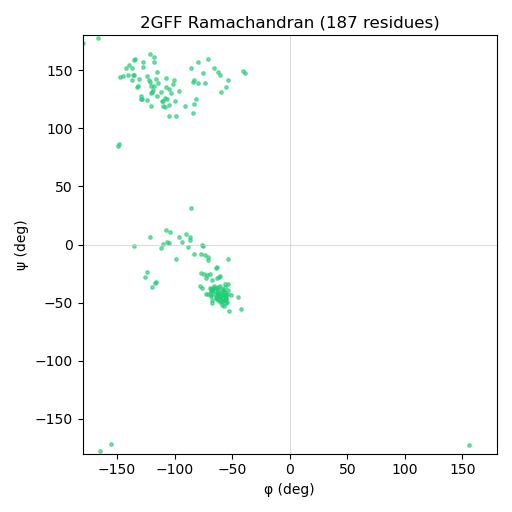.00 21.64 94 LEU B CA 1
ATOM 1546 C C . LEU B 1 94 ? 38.401 6.609 41.866 1.00 22.68 94 LEU B C 1
ATOM 1547 O O . LEU B 1 94 ? 38.970 7.175 40.955 1.00 22.46 94 LEU B O 1
ATOM 1560 N N . PRO B 1 96 ? 35.838 4.108 39.197 1.00 27.73 96 PRO B N 1
ATOM 1561 C CA . PRO B 1 96 ? 36.262 4.831 38.008 1.00 29.89 96 PRO B CA 1
ATOM 1562 C C . PRO B 1 96 ? 36.405 6.317 38.240 1.00 30.37 96 PRO B C 1
ATOM 1563 O O . PRO B 1 96 ? 35.737 6.883 39.062 1.00 31.28 96 PRO B O 1
ATOM 1567 N N . GLY B 1 97 ? 37.344 6.938 37.544 1.00 32.46 97 GLY B N 1
ATOM 1568 C CA . GLY B 1 97 ? 37.598 8.363 37.740 1.00 33.68 97 GLY B CA 1
ATOM 1569 C C . GLY B 1 97 ? 39.009 8.706 37.322 1.00 34.30 97 GLY B C 1
ATOM 1570 O O . GLY B 1 97 ? 39.756 7.855 36.784 1.00 33.69 97 GLY B O 1
ATOM 1571 N N . SER B 1 98 ? 39.422 9.945 37.604 1.00 35.77 98 SER B N 1
ATOM 1572 C CA . SER B 1 98 ? 40.695 10.382 37.055 1.00 37.11 98 SER B CA 1
ATOM 1573 C C . SER B 1 98 ? 41.829 9.497 37.559 1.00 36.52 98 SER B C 1
ATOM 1574 O O . SER B 1 98 ? 42.794 9.283 36.830 1.00 36.74 98 SER B O 1
ATOM 1577 N N . LEU B 1 99 ? 41.655 8.894 38.746 1.00 34.52 99 LEU B N 1
ATOM 1578 C CA . LEU B 1 99 ? 42.709 8.073 39.333 1.00 34.65 99 LEU B CA 1
ATOM 1579 C C . LEU B 1 99 ? 42.942 6.732 38.619 1.00 35.29 99 LEU B C 1
ATOM 1580 O O . LEU B 1 99 ? 43.960 6.056 38.845 1.00 35.63 99 LEU B O 1
ATOM 1585 N N . GLU B 1 100 ? 42.022 6.340 37.744 1.00 35.83 100 GLU B N 1
ATOM 1586 C CA . GLU B 1 100 ? 42.222 5.141 36.953 1.00 38.01 100 GLU B CA 1
ATOM 1587 C C . GLU B 1 100 ? 43.477 5.277 36.131 1.00 38.37 100 GLU B C 1
ATOM 1588 O O . GLU B 1 100 ? 43.919 4.288 35.542 1.00 39.84 100 GLU B O 1
#

B-factor: mean 30.58, std 9.3, range [15.0, 100.75]

Organism: Yersinia pestis (NCBI:txid632)

Foldseek 3Di:
DKKKKKDFFDPVCVVVLVVLVVLLQVVQVPQPFWDDWDWAADPPDRRIIITITDGNDVVSVVVSCPDPSNVVSVVSCVVRPDDMDMDDDDDPVD/DKKKKKDFFPPVCVVVLCVLLVLLQVVQVVQPFWDDWDKAADPPDHRMIMTMTDGNDPVSVVVSCPDPSNVSSVVPPPVGPDDMDMDDDDDPVPPVD

Secondary structure (DSSP, 8-state):
-EEEEEEE--GGGHHHHHHHHHHHHHHHHTSTTEEEEEEEEESS-TTEEEEEEEESSHHHHHHHTTSHHHHHHHHHHTT-----EEEEEEE---/-EEEEEEE--GGGHHHHHHHHHHHHHHHTTSTTEEEEEEEEESS-TTEEEEEEEESSHHHHHHHTTSHHHHHHHHHHTT-----EEEEEEE---TT-

Solvent-accessible surface area: 10044 Å² total

CATH classification: 3.30.70.100

InterPro domains:
  IPR007138 Antibiotic biosynthesis monooxygenase domain [PF03992] (1-76)
  IPR007138 Antibiotic biosynthesis monooxygenase domain [PS51725] (2-91)
  IPR011008 Dimeric alpha-beta barrel [SSF54909] (1-91)
  IPR033672 (4S)-4-hydroxy-5-phosphonooxypentane-2,3-dione isomerase [MF_02051] (1-96)
  IPR033672 (4S)-4-hydroxy-5-phosphonooxypentane-2,3-dione isomerase [NF007791] (1-96)
  IPR050744 AI-2 Signaling Cycle Isomerase LsrG [PTHR33336] (1-91)

Sequence (191 aa):
HVTLVEINVKEDKVDQFIEVFRANHLGSIREAGNLRFDVLRDEHIPTRFYIYEAYTDEAAVAIHKTTPHYLQCVEQLAPLTGPRKKTVFIGLPGHVTLVEINVKEDKVDQFIEVFRANHLGSIREAGNLRFDVLRDEHIPTRFYIYEAYTDEAAVAIHKTTPHYLQCVEQLAPLTGPRKKTVFIGLPGSLE

Radius of gyration: 17.35 Å; Cα contacts (8 Å, |Δi|>4): 344; chains: 2; bounding box: 49×38×31 Å